Protein AF-A0A4P0YI98-F1 (afdb_monomer_lite)

Sequence (211 aa):
MTIRRTRRRGKNLYYVLREQNKSAEAQAMLQTLPQSLRQKLQPRVVAGMPGDALRRQAQAQVSGGNPAGAIATLREGVARYPDDPWLRLDLARLLQKSGNGSEASSLMSAAYRPGASNSALYAAALFASENGAWQQAQTLLARIPGGSQTSDMRDLRQRVNYNLQLVTAENYLAQGNTIAASNTLRAMASRRQKPRRTPASWRVCWPRAAT

Radius of gyration: 22.1 Å; chains: 1; bounding box: 77×39×59 Å

Organism: Klebsiella pneumoniae (NCBI:txid573)

Secondary structure (DSSP, 8-state):
---SSSHHHHHHHHHHHHHTT-HHHHHHHHTTS-HHHHTTTS-S--TT-THHHHHHHHHHHHHTT-HHHHHHHHHHHHHH-TT-HHHHHHHHHHHHHTT-HHHHHHHHGGGGSTT--HHHHHHHHHHHHHTT-HHHHHHHHHTS-GGG--HHHHHHHHHHHHHHHHHHHHHHHHTT-HHHHHHHHHHHHHHHH-----------PPPP---

pLDDT: mean 77.21, std 22.82, range [29.02, 98.19]

Structure (mmCIF, N/CA/C/O backbone):
data_AF-A0A4P0YI98-F1
#
_entry.id   AF-A0A4P0YI98-F1
#
loop_
_atom_site.group_PDB
_atom_site.id
_atom_site.type_symbol
_atom_site.label_atom_id
_atom_site.label_alt_id
_atom_site.label_comp_id
_atom_site.label_asym_id
_atom_site.label_entity_id
_atom_site.label_seq_id
_atom_site.pdbx_PDB_ins_code
_atom_site.Cartn_x
_atom_site.Cartn_y
_atom_site.Cartn_z
_atom_site.occupancy
_atom_site.B_iso_or_equiv
_atom_site.auth_seq_id
_atom_site.auth_comp_id
_atom_site.auth_asym_id
_atom_site.auth_atom_id
_atom_site.pdbx_PDB_model_num
ATOM 1 N N . MET A 1 1 ? -39.121 9.070 -17.640 1.00 33.59 1 MET A N 1
ATOM 2 C CA . MET A 1 1 ? -38.649 7.824 -16.984 1.00 33.59 1 MET A CA 1
ATOM 3 C C . MET A 1 1 ? -37.139 7.676 -17.222 1.00 33.59 1 MET A C 1
ATOM 5 O O . MET A 1 1 ? -36.713 6.973 -18.128 1.00 33.59 1 MET A O 1
ATOM 9 N N . THR A 1 2 ? -36.305 8.398 -16.460 1.00 37.28 2 THR A N 1
ATOM 10 C CA . THR A 1 2 ? -34.890 8.650 -16.833 1.00 37.28 2 THR A CA 1
ATOM 11 C C . THR A 1 2 ? -33.955 8.500 -15.627 1.00 37.28 2 THR A C 1
ATOM 13 O O . THR A 1 2 ? -33.333 9.453 -15.187 1.00 37.28 2 THR A O 1
ATOM 16 N N . ILE A 1 3 ? -33.870 7.299 -15.038 1.00 34.09 3 ILE A N 1
ATOM 17 C CA . ILE A 1 3 ? -33.077 7.056 -13.804 1.00 34.09 3 ILE A CA 1
ATOM 18 C C . ILE A 1 3 ? -31.932 6.035 -14.022 1.00 34.09 3 ILE A C 1
ATOM 20 O O . ILE A 1 3 ? -31.082 5.819 -13.161 1.00 34.09 3 ILE A O 1
ATOM 24 N N . ARG A 1 4 ? -31.821 5.413 -15.207 1.00 29.56 4 ARG A N 1
ATOM 25 C CA . ARG A 1 4 ? -30.846 4.322 -15.439 1.00 29.56 4 ARG A CA 1
ATOM 26 C C . ARG A 1 4 ? -29.452 4.752 -15.936 1.00 29.56 4 ARG A C 1
ATOM 28 O O . ARG A 1 4 ? -28.530 3.945 -15.841 1.00 29.56 4 ARG A O 1
ATOM 35 N N . ARG A 1 5 ? -29.245 5.990 -16.415 1.00 30.94 5 ARG A N 1
ATOM 36 C CA . ARG A 1 5 ? -27.953 6.426 -17.009 1.00 30.94 5 ARG A CA 1
ATOM 37 C C . ARG A 1 5 ? -26.928 7.011 -16.018 1.00 30.94 5 ARG A C 1
ATOM 39 O O . ARG A 1 5 ? -25.733 6.930 -16.285 1.00 30.94 5 ARG A O 1
ATOM 46 N N . THR A 1 6 ? -27.337 7.505 -14.850 1.00 38.75 6 THR A N 1
ATOM 47 C CA . THR A 1 6 ? -26.439 8.104 -13.834 1.00 38.75 6 THR A CA 1
ATOM 48 C C . THR A 1 6 ? -25.735 7.078 -12.931 1.00 38.75 6 THR A C 1
ATOM 50 O O . THR A 1 6 ? -24.632 7.335 -12.451 1.00 38.75 6 THR A O 1
ATOM 53 N N . ARG A 1 7 ? -26.290 5.866 -12.762 1.00 42.38 7 ARG A N 1
ATOM 54 C CA . ARG A 1 7 ? -25.745 4.814 -11.867 1.00 42.38 7 ARG A CA 1
ATOM 55 C C . ARG A 1 7 ? -24.347 4.297 -12.229 1.00 42.38 7 ARG A C 1
ATOM 57 O O . ARG A 1 7 ? -23.617 3.875 -11.337 1.00 42.38 7 ARG A O 1
ATOM 64 N N . ARG A 1 8 ? -23.970 4.281 -13.514 1.00 40.72 8 ARG A N 1
ATOM 65 C CA . ARG A 1 8 ? -22.647 3.785 -13.953 1.00 40.72 8 ARG A CA 1
ATOM 66 C C . ARG A 1 8 ? -21.534 4.828 -13.821 1.00 40.72 8 ARG A C 1
ATOM 68 O O . ARG A 1 8 ? -20.387 4.441 -13.631 1.00 40.72 8 ARG A O 1
ATOM 75 N N . ARG A 1 9 ? -21.857 6.126 -13.881 1.00 45.47 9 ARG A N 1
ATOM 76 C CA . ARG A 1 9 ? -20.860 7.211 -13.869 1.00 45.47 9 ARG A CA 1
ATOM 77 C C . ARG A 1 9 ? -20.249 7.444 -12.483 1.00 45.47 9 ARG A C 1
ATOM 79 O O . ARG A 1 9 ? -19.033 7.536 -12.385 1.00 45.47 9 ARG A O 1
ATOM 86 N N . GLY A 1 10 ? -21.053 7.422 -11.415 1.00 46.09 10 GLY A N 1
ATOM 87 C CA . GLY A 1 10 ? -20.550 7.617 -10.043 1.00 46.09 10 GLY A CA 1
ATOM 88 C C . GLY A 1 10 ? -19.626 6.497 -9.549 1.00 46.09 10 GLY A C 1
ATOM 89 O O . GLY A 1 10 ? -18.667 6.758 -8.834 1.00 46.09 10 GLY A O 1
ATOM 90 N N . LYS A 1 11 ? -19.866 5.254 -9.997 1.00 47.03 11 LYS A N 1
ATOM 91 C CA . LYS A 1 11 ? -19.004 4.095 -9.713 1.00 47.03 11 LYS A CA 1
ATOM 92 C C . LYS A 1 11 ? -17.618 4.265 -10.327 1.00 47.03 11 LYS A C 1
ATOM 94 O O . LYS A 1 11 ? -16.624 4.113 -9.634 1.00 47.03 11 LYS A O 1
ATOM 99 N N . ASN A 1 12 ? -17.570 4.603 -11.614 1.00 42.94 12 ASN A N 1
ATOM 100 C CA . ASN A 1 12 ? -16.311 4.769 -12.337 1.00 42.94 12 ASN A CA 1
ATOM 101 C C . ASN A 1 12 ? -15.504 5.956 -11.795 1.00 42.94 12 ASN A C 1
ATOM 103 O O . ASN A 1 12 ? -14.298 5.845 -11.626 1.00 42.94 12 ASN A O 1
ATOM 107 N N . LEU A 1 13 ? -16.179 7.061 -11.466 1.00 48.81 13 LEU A N 1
ATOM 108 C CA . LEU A 1 13 ? -15.530 8.257 -10.935 1.00 48.81 13 LEU A CA 1
ATOM 109 C C . LEU A 1 13 ? -14.966 8.047 -9.518 1.00 48.81 13 LEU A C 1
ATOM 111 O O . LEU A 1 13 ? -13.873 8.518 -9.235 1.00 48.81 13 LEU A O 1
ATOM 115 N N . TYR A 1 14 ? -15.638 7.264 -8.665 1.00 47.88 14 TYR A N 1
ATOM 116 C CA . TYR A 1 14 ? -15.118 6.880 -7.345 1.00 47.88 14 TYR A CA 1
ATOM 117 C C . TYR A 1 14 ? -13.780 6.119 -7.431 1.00 47.88 14 TYR A C 1
ATOM 119 O O . TYR A 1 14 ? -12.843 6.430 -6.696 1.00 47.88 14 TYR A O 1
ATOM 127 N N . TYR A 1 15 ? -13.661 5.159 -8.356 1.00 48.03 15 TYR A N 1
ATOM 128 C CA . TYR A 1 15 ? -12.411 4.414 -8.553 1.00 48.03 15 TYR A CA 1
ATOM 129 C C . TYR A 1 15 ? -11.298 5.280 -9.169 1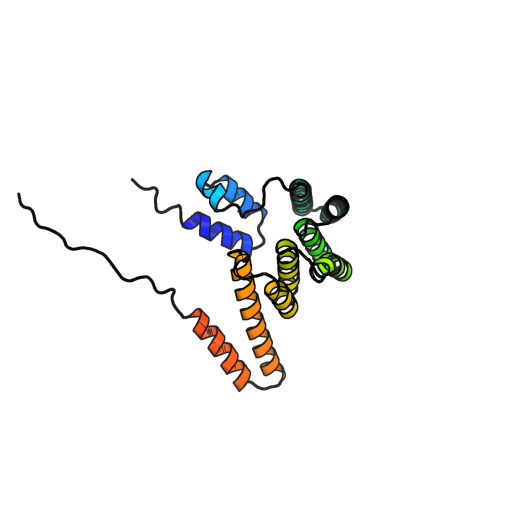.00 48.03 15 TYR A C 1
ATOM 131 O O . TYR A 1 15 ? -10.151 5.163 -8.749 1.00 48.03 15 TYR A O 1
ATOM 139 N N . VAL A 1 16 ? -11.638 6.198 -10.082 1.00 48.41 16 VAL A N 1
ATOM 140 C CA . VAL A 1 16 ? -10.681 7.139 -10.699 1.00 48.41 16 VAL A CA 1
ATOM 141 C C . VAL A 1 16 ? -10.171 8.188 -9.696 1.00 48.41 16 VAL A C 1
ATOM 143 O O . VAL A 1 16 ? -8.986 8.504 -9.692 1.00 48.41 16 VAL A O 1
ATOM 146 N N . LEU A 1 17 ? -11.018 8.692 -8.791 1.00 50.38 17 LEU A N 1
ATOM 147 C CA . LEU A 1 17 ? -10.602 9.642 -7.744 1.00 50.38 17 LEU A CA 1
ATOM 148 C C . LEU A 1 17 ? -9.717 8.986 -6.674 1.00 50.38 17 LEU A C 1
ATOM 150 O O . LEU A 1 17 ? -8.785 9.610 -6.165 1.00 50.38 17 LEU A O 1
ATOM 154 N N . ARG A 1 18 ? -9.962 7.705 -6.371 1.00 49.28 18 ARG A N 1
ATOM 155 C CA . ARG A 1 18 ? -9.088 6.912 -5.498 1.00 49.28 18 ARG A CA 1
ATOM 156 C C . ARG A 1 18 ? -7.720 6.647 -6.141 1.00 49.28 18 ARG A C 1
ATOM 158 O O . ARG A 1 18 ? -6.720 6.692 -5.432 1.00 49.28 18 ARG A O 1
ATOM 165 N N . GLU A 1 19 ? -7.653 6.408 -7.454 1.00 39.88 19 GLU A N 1
ATOM 166 C CA . GLU A 1 19 ? -6.377 6.278 -8.185 1.00 39.88 19 GLU A CA 1
ATOM 167 C C . GLU A 1 19 ? -5.536 7.560 -8.163 1.00 39.88 19 GLU A C 1
ATOM 169 O O . GLU A 1 19 ? -4.313 7.483 -8.199 1.00 39.88 19 GLU A O 1
ATOM 174 N N . GLN A 1 20 ? -6.170 8.730 -8.060 1.00 40.75 20 GLN A N 1
ATOM 175 C CA . GLN A 1 20 ? -5.491 10.030 -8.016 1.00 40.75 20 GLN A CA 1
ATOM 176 C C . GLN A 1 20 ? -5.077 10.461 -6.597 1.00 40.75 20 GLN A C 1
ATOM 178 O O . GLN A 1 20 ? -4.699 11.610 -6.389 1.00 40.75 20 GLN A O 1
ATOM 183 N N . ASN A 1 21 ? -5.140 9.558 -5.609 1.00 41.06 21 ASN A N 1
ATOM 184 C CA . ASN A 1 21 ? -4.799 9.823 -4.203 1.00 41.06 21 ASN A CA 1
ATOM 185 C C . ASN A 1 21 ? -5.652 10.934 -3.545 1.00 41.06 21 ASN A C 1
ATOM 187 O O . ASN A 1 21 ? -5.283 11.502 -2.518 1.00 41.06 21 ASN A O 1
ATOM 191 N N . LYS A 1 22 ? -6.825 11.231 -4.120 1.00 44.84 22 LYS A N 1
ATOM 192 C CA . LYS A 1 22 ? -7.761 12.255 -3.646 1.00 44.84 22 LYS A CA 1
ATOM 193 C C . LYS A 1 22 ? -8.842 11.646 -2.757 1.00 44.84 22 LYS A C 1
ATOM 195 O O . LYS A 1 22 ? -10.025 11.589 -3.099 1.00 44.84 22 LYS A O 1
ATOM 200 N N . SER A 1 23 ? -8.419 11.171 -1.590 1.00 51.78 23 SER A N 1
ATOM 201 C CA . SER A 1 23 ? -9.279 10.520 -0.594 1.00 51.78 23 SER A CA 1
ATOM 202 C C . SER A 1 23 ? -10.426 11.418 -0.111 1.00 51.78 23 SER A C 1
ATOM 204 O O . SER A 1 23 ? -11.546 10.935 0.027 1.00 51.78 23 SER A O 1
ATOM 206 N N . ALA A 1 24 ? -10.193 12.724 0.060 1.00 49.69 24 ALA A N 1
ATOM 207 C CA . ALA A 1 24 ? -11.216 13.678 0.499 1.00 49.69 24 ALA A CA 1
ATOM 208 C C . ALA A 1 24 ? -12.338 13.892 -0.540 1.00 49.69 24 ALA A C 1
ATOM 210 O O . ALA A 1 24 ? -13.519 13.840 -0.194 1.00 49.69 24 ALA A O 1
ATOM 211 N N . GLU A 1 25 ? -11.994 14.055 -1.823 1.00 46.34 25 GLU A N 1
ATOM 212 C CA . GLU A 1 25 ? -12.973 14.214 -2.914 1.00 46.34 25 GLU A CA 1
ATOM 213 C C . GLU A 1 25 ? -13.772 12.919 -3.152 1.00 46.34 25 GLU A C 1
ATOM 215 O O . GLU A 1 25 ? -14.987 12.957 -3.363 1.00 46.34 25 GLU A O 1
ATOM 220 N N . ALA A 1 26 ? -13.123 11.753 -3.034 1.00 47.09 26 ALA A N 1
ATOM 221 C CA . ALA A 1 26 ? -13.798 10.457 -3.089 1.00 47.09 26 ALA A CA 1
ATOM 222 C C . ALA A 1 26 ? -14.796 10.267 -1.924 1.00 47.09 26 ALA A C 1
ATOM 224 O O . ALA A 1 26 ? -15.876 9.698 -2.119 1.00 47.09 26 ALA A O 1
ATOM 225 N N . GLN A 1 27 ? -14.471 10.786 -0.731 1.00 51.38 27 GLN A N 1
ATOM 226 C CA . GLN A 1 27 ? -15.350 10.790 0.444 1.00 51.38 27 GLN A CA 1
ATOM 227 C C . GLN A 1 27 ? -16.548 11.740 0.267 1.00 51.38 27 GLN A C 1
ATOM 229 O O . GLN A 1 27 ? -17.677 11.369 0.591 1.00 51.38 27 GLN A O 1
ATOM 234 N N . ALA A 1 28 ? -16.325 12.937 -0.284 1.00 58.09 28 ALA A N 1
ATOM 235 C CA . ALA A 1 28 ? -17.385 13.902 -0.580 1.00 58.09 28 ALA A CA 1
ATOM 236 C C . ALA A 1 28 ? -18.361 13.357 -1.637 1.00 58.09 28 ALA A C 1
ATOM 238 O O . ALA A 1 28 ? -19.577 13.442 -1.471 1.00 58.09 28 ALA A O 1
ATOM 239 N N . MET A 1 29 ? -17.854 12.682 -2.675 1.00 60.47 29 MET A N 1
ATOM 240 C CA . MET A 1 29 ? -18.698 11.989 -3.654 1.00 60.47 29 MET A CA 1
ATOM 241 C C . MET A 1 29 ? -19.502 10.833 -3.051 1.00 60.47 29 MET A C 1
ATOM 243 O O . MET A 1 29 ? -20.645 10.613 -3.444 1.00 60.47 29 MET A O 1
ATOM 247 N N . LEU A 1 30 ? -18.960 10.094 -2.079 1.00 56.00 30 LEU A N 1
ATOM 248 C CA . LEU A 1 30 ? -19.738 9.073 -1.368 1.00 56.00 30 LEU A CA 1
ATOM 249 C C . LEU A 1 30 ? -20.966 9.682 -0.675 1.00 56.00 30 LEU A C 1
ATOM 251 O O . LEU A 1 30 ? -22.011 9.034 -0.636 1.00 56.00 30 LEU A O 1
ATOM 255 N N . GLN A 1 31 ? -20.882 10.929 -0.202 1.00 60.19 31 GLN A N 1
ATOM 256 C CA . GLN A 1 31 ? -22.004 11.642 0.415 1.00 60.19 31 GLN A CA 1
ATOM 257 C C . GLN A 1 31 ? -23.038 12.194 -0.576 1.00 60.19 31 GLN A C 1
ATOM 259 O O . GLN A 1 31 ? -24.125 12.573 -0.148 1.00 60.19 31 GLN A O 1
ATOM 264 N N . THR A 1 32 ? -22.772 12.191 -1.885 1.00 64.44 32 THR A N 1
ATOM 265 C CA . THR A 1 32 ? -23.743 12.628 -2.909 1.00 64.44 32 THR A CA 1
ATOM 266 C C . THR A 1 32 ? -24.475 11.460 -3.579 1.00 64.44 32 THR A C 1
ATOM 268 O O . THR A 1 32 ? -25.443 11.654 -4.312 1.00 64.44 32 THR A O 1
ATOM 271 N N . LEU A 1 33 ? -24.068 10.216 -3.304 1.00 68.50 33 LEU A N 1
ATOM 272 C CA . LEU A 1 33 ? -24.690 9.017 -3.875 1.00 68.50 33 LEU A CA 1
ATOM 273 C C . LEU A 1 33 ? -25.933 8.568 -3.074 1.00 68.50 33 LEU A C 1
ATOM 275 O O . LEU A 1 33 ? -26.000 8.810 -1.873 1.00 68.50 33 LEU A O 1
ATOM 279 N N . PRO A 1 34 ? -26.908 7.859 -3.673 1.00 66.00 34 PRO A N 1
ATOM 280 C CA . PRO A 1 34 ? -28.035 7.265 -2.940 1.00 66.00 34 PRO A CA 1
ATOM 281 C C . PRO A 1 34 ? -27.578 6.195 -1.936 1.00 66.00 34 PRO A C 1
ATOM 283 O O . PRO A 1 34 ? -26.657 5.434 -2.233 1.00 66.00 34 PRO A O 1
ATOM 286 N N . GLN A 1 35 ? -28.246 6.069 -0.786 1.00 55.88 35 GLN A N 1
ATOM 287 C CA . GLN A 1 35 ? -27.834 5.218 0.349 1.00 55.88 35 GLN A CA 1
ATOM 288 C C . GLN A 1 35 ? -27.599 3.741 -0.033 1.00 55.88 35 GLN A C 1
ATOM 290 O O . GLN A 1 35 ? -26.580 3.151 0.328 1.00 55.88 35 GLN A O 1
ATOM 295 N N . SER A 1 36 ? -28.458 3.179 -0.889 1.00 56.19 36 SER A N 1
ATOM 296 C CA . SER A 1 36 ? -28.312 1.818 -1.430 1.00 56.19 36 SER A CA 1
ATOM 297 C C . SER A 1 36 ? -27.080 1.638 -2.328 1.00 56.19 36 SER A C 1
ATOM 299 O O . SER A 1 36 ? -26.573 0.532 -2.508 1.00 56.19 36 SER A O 1
ATOM 301 N N . LEU A 1 37 ? -26.634 2.719 -2.974 1.00 57.97 37 LEU A N 1
ATOM 302 C CA . LEU A 1 37 ? -25.449 2.727 -3.822 1.00 57.97 37 LEU A CA 1
ATOM 303 C C . LEU A 1 37 ? -24.198 2.998 -2.983 1.00 57.97 37 LEU A C 1
ATOM 305 O O . LEU A 1 37 ? -23.192 2.350 -3.249 1.00 57.97 37 LEU A O 1
ATOM 309 N N . ARG A 1 38 ? -24.291 3.835 -1.933 1.00 61.09 38 ARG A N 1
ATOM 310 C CA . ARG A 1 38 ? -23.248 3.987 -0.906 1.00 61.09 38 ARG A CA 1
ATOM 311 C C . ARG A 1 38 ? -22.914 2.642 -0.285 1.00 61.09 38 ARG A C 1
ATOM 313 O O . ARG A 1 38 ? -21.761 2.276 -0.311 1.00 61.09 38 ARG A O 1
ATOM 320 N N . GLN A 1 39 ? -23.882 1.859 0.185 1.00 57.31 39 GLN A N 1
ATOM 321 C CA . GLN A 1 39 ? -23.601 0.541 0.785 1.00 57.31 39 GLN A CA 1
ATOM 322 C C . GLN A 1 39 ? -22.912 -0.448 -0.174 1.00 57.31 39 GLN A C 1
ATOM 324 O O . GLN A 1 39 ? -22.184 -1.332 0.259 1.00 57.31 39 GLN A O 1
ATOM 329 N N . LYS A 1 40 ? -23.128 -0.301 -1.488 1.00 50.31 40 LYS A N 1
ATOM 330 C CA . LYS A 1 40 ? -22.514 -1.140 -2.536 1.00 50.31 40 LYS A CA 1
ATOM 331 C C . LYS A 1 40 ? -21.179 -0.606 -3.072 1.00 50.31 40 LYS A C 1
ATOM 333 O O . LYS A 1 40 ? -20.583 -1.265 -3.925 1.00 50.31 40 LYS A O 1
ATOM 338 N N . LEU A 1 41 ? -20.792 0.609 -2.688 1.00 48.84 41 LEU A N 1
ATOM 339 C CA . LEU A 1 41 ? -19.603 1.335 -3.160 1.00 48.84 41 LEU A CA 1
ATOM 340 C C . LEU A 1 41 ? -18.640 1.704 -2.051 1.00 48.84 41 LEU A C 1
ATOM 342 O O . LEU A 1 41 ? -17.454 1.862 -2.317 1.00 48.84 41 LEU A O 1
ATOM 346 N N . GLN A 1 42 ? -19.158 1.842 -0.834 1.00 47.78 42 GLN A N 1
ATOM 347 C CA . GLN A 1 42 ? -18.376 1.697 0.366 1.00 47.78 42 GLN A CA 1
ATOM 348 C C . GLN A 1 42 ? -17.565 0.425 0.133 1.00 47.78 42 GLN A C 1
ATOM 350 O O . GLN A 1 42 ? -18.151 -0.638 -0.127 1.00 47.78 42 GLN A O 1
ATOM 355 N N . PRO A 1 43 ? -16.227 0.508 0.178 1.00 41.12 43 PRO A N 1
ATOM 356 C CA . PRO A 1 43 ? -15.469 -0.693 0.436 1.00 41.12 43 PRO A CA 1
ATOM 357 C C . PRO A 1 43 ? -16.133 -1.326 1.664 1.00 41.12 43 PRO A C 1
ATOM 359 O O . PRO A 1 43 ? -16.709 -0.615 2.494 1.00 41.12 43 PRO A O 1
ATOM 362 N N . ARG A 1 44 ? -16.051 -2.641 1.840 1.00 42.12 44 ARG A N 1
ATOM 363 C CA . ARG A 1 44 ? -16.199 -3.173 3.199 1.00 42.12 44 ARG A CA 1
ATOM 364 C C . ARG A 1 44 ? -14.994 -2.691 4.030 1.00 42.12 44 ARG A C 1
ATOM 366 O O . ARG A 1 44 ? -14.177 -3.487 4.460 1.00 42.12 44 ARG A O 1
ATOM 373 N N . VAL A 1 45 ? -14.836 -1.377 4.182 1.00 41.72 45 VAL A N 1
ATOM 374 C CA . VAL A 1 45 ? -14.340 -0.765 5.395 1.00 41.72 45 VAL A CA 1
ATOM 375 C C . VAL A 1 45 ? -15.475 -1.053 6.349 1.00 41.72 45 VAL A C 1
ATOM 377 O O . VAL A 1 45 ? -16.610 -0.631 6.119 1.00 41.72 45 VAL A O 1
ATOM 380 N N . VAL A 1 46 ? -15.216 -1.902 7.325 1.00 41.88 46 VAL A N 1
ATOM 381 C CA . VAL A 1 46 ? -16.144 -2.100 8.424 1.00 41.88 46 VAL A CA 1
ATOM 382 C C . VAL A 1 46 ? -16.220 -0.744 9.121 1.00 41.88 46 VAL A C 1
ATOM 384 O O . VAL A 1 46 ? -15.379 -0.452 9.955 1.00 41.88 46 VAL A O 1
ATOM 387 N N . ALA A 1 47 ? -17.151 0.122 8.708 1.00 39.75 47 ALA A N 1
ATOM 388 C CA . ALA A 1 47 ? -17.436 1.357 9.417 1.00 39.75 47 ALA A CA 1
ATOM 389 C C . ALA A 1 47 ? -17.829 0.943 10.838 1.00 39.75 47 ALA A C 1
ATOM 391 O O . ALA A 1 47 ? -18.882 0.334 11.029 1.00 39.75 47 ALA A O 1
ATOM 392 N N . GLY A 1 48 ? -16.924 1.172 11.790 1.00 48.12 48 GLY A N 1
ATOM 393 C CA . GLY A 1 48 ? -17.022 0.620 13.143 1.00 48.12 48 GLY A CA 1
ATOM 394 C C . GLY A 1 48 ? -15.755 -0.071 13.650 1.00 48.12 48 GLY A C 1
ATOM 395 O O . GLY A 1 48 ? -15.768 -0.562 14.776 1.00 48.12 48 GLY A O 1
ATOM 396 N N . MET A 1 49 ? -14.657 -0.107 12.882 1.00 60.12 49 MET A N 1
ATOM 397 C CA . MET A 1 49 ? -13.368 -0.496 13.455 1.00 60.12 49 MET A CA 1
ATOM 398 C C . MET A 1 49 ? -12.866 0.608 14.397 1.00 60.12 49 MET A C 1
ATOM 400 O O . MET A 1 49 ? -12.897 1.783 14.021 1.00 60.12 49 MET A O 1
ATOM 404 N N . PRO A 1 50 ? -12.376 0.265 15.602 1.00 64.06 50 PRO A N 1
ATOM 405 C CA . PRO A 1 50 ? -11.917 1.259 16.573 1.00 64.06 50 PRO A CA 1
ATOM 406 C C . PRO A 1 50 ? -10.868 2.245 16.018 1.00 64.06 50 PRO A C 1
ATOM 408 O O . PRO A 1 50 ? -10.857 3.415 16.398 1.00 64.06 50 PRO A O 1
ATOM 411 N N . GLY A 1 51 ? -10.041 1.810 15.058 1.00 76.81 51 GLY A N 1
ATOM 412 C CA . GLY A 1 51 ? -9.029 2.639 14.400 1.00 76.81 51 GLY A CA 1
ATOM 413 C C . GLY A 1 51 ? -9.562 3.689 13.414 1.00 76.81 51 GLY A C 1
ATOM 414 O O . GLY A 1 51 ? -8.852 4.645 13.101 1.00 76.81 51 GLY A O 1
ATOM 415 N N . ASP A 1 52 ? -10.809 3.592 12.939 1.00 79.38 52 ASP A N 1
ATOM 416 C CA . ASP A 1 52 ? -11.332 4.475 11.882 1.00 79.38 52 ASP A CA 1
ATOM 417 C C . ASP A 1 52 ? -11.433 5.948 12.308 1.00 79.38 52 ASP A C 1
ATOM 419 O O . ASP A 1 52 ? -11.299 6.856 11.481 1.00 79.38 52 ASP A O 1
ATOM 423 N N . ALA A 1 53 ? -11.698 6.212 13.591 1.00 84.69 53 ALA A N 1
ATOM 424 C CA . ALA A 1 53 ? -11.739 7.574 14.122 1.00 84.69 53 ALA A CA 1
ATOM 425 C C . ALA A 1 53 ? -10.350 8.230 14.068 1.00 84.69 53 ALA A C 1
ATOM 427 O O . ALA A 1 53 ? -10.211 9.326 13.527 1.00 84.69 53 ALA A O 1
ATOM 428 N N . LEU A 1 54 ? -9.325 7.508 14.525 1.00 89.62 54 LEU A N 1
ATOM 429 C CA . LEU A 1 54 ? -7.933 7.962 14.533 1.00 89.62 54 LEU A CA 1
ATOM 430 C C . LEU A 1 54 ? -7.400 8.181 13.116 1.00 89.62 54 LEU A C 1
ATOM 432 O O . LEU A 1 54 ? -6.761 9.192 12.841 1.00 89.62 54 LEU A O 1
ATOM 436 N N . ARG A 1 55 ? -7.739 7.290 12.176 1.00 90.81 55 ARG A N 1
ATOM 437 C CA . ARG A 1 55 ? -7.379 7.448 10.758 1.00 90.81 55 ARG A CA 1
ATOM 438 C C . ARG A 1 55 ? -8.002 8.702 10.141 1.00 90.81 55 ARG A C 1
ATOM 440 O O . ARG A 1 55 ? -7.329 9.436 9.419 1.00 90.81 55 ARG A O 1
ATOM 447 N N . ARG A 1 56 ? -9.277 8.985 10.437 1.00 88.94 56 ARG A N 1
ATOM 448 C CA . ARG A 1 56 ? -9.950 10.213 9.970 1.00 88.94 56 ARG A CA 1
ATOM 449 C C . ARG A 1 56 ? -9.347 11.470 10.591 1.00 88.94 56 ARG A C 1
ATOM 451 O O . ARG A 1 56 ? -9.160 12.450 9.876 1.00 88.94 56 ARG A O 1
ATOM 458 N N . GLN A 1 57 ? -9.023 11.433 11.881 1.00 91.19 57 GLN A N 1
ATOM 459 C CA . GLN A 1 57 ? -8.351 12.533 12.571 1.00 91.19 57 GLN A CA 1
ATOM 460 C C . GLN A 1 57 ? -6.975 12.819 11.957 1.00 91.19 57 GLN A C 1
ATOM 462 O O . GLN A 1 57 ? -6.702 13.960 11.591 1.00 91.19 57 GLN A O 1
ATOM 467 N N . ALA A 1 58 ? -6.160 11.783 11.746 1.00 92.56 58 ALA A N 1
ATOM 468 C CA . ALA A 1 58 ? -4.864 11.904 11.087 1.00 92.56 58 ALA A CA 1
ATOM 469 C C . ALA A 1 58 ? -4.989 12.488 9.674 1.00 92.56 58 ALA A C 1
ATOM 471 O O . ALA A 1 58 ? -4.251 13.397 9.297 1.00 92.56 58 ALA A O 1
ATOM 472 N N . GLN A 1 59 ? -5.979 12.038 8.899 1.00 90.19 59 GLN A N 1
ATOM 473 C CA . GLN A 1 59 ? -6.242 12.594 7.573 1.00 90.19 59 GLN A CA 1
ATOM 474 C C . GLN A 1 59 ? -6.639 14.079 7.626 1.00 90.19 59 GLN A C 1
ATOM 476 O O . GLN A 1 59 ? -6.210 14.857 6.768 1.00 90.19 59 GLN A O 1
ATOM 481 N N . ALA A 1 60 ? -7.439 14.488 8.614 1.00 90.69 60 ALA A N 1
ATOM 482 C CA . ALA A 1 60 ? -7.802 15.889 8.813 1.00 90.69 60 ALA A CA 1
ATOM 483 C C . ALA A 1 60 ? -6.577 16.740 9.180 1.00 90.69 60 ALA A C 1
ATOM 485 O O . ALA A 1 60 ? -6.397 17.810 8.608 1.00 90.69 60 ALA A O 1
ATOM 486 N N . GLN A 1 61 ? -5.692 16.237 10.045 1.00 95.00 61 GLN A N 1
ATOM 487 C CA . GLN A 1 61 ? -4.438 16.907 10.402 1.00 95.00 61 GLN A CA 1
ATOM 488 C C . GLN A 1 61 ? -3.519 17.082 9.186 1.00 95.00 61 GLN A C 1
ATOM 490 O O . GLN A 1 61 ? -3.038 18.187 8.957 1.00 95.00 61 GLN A O 1
ATOM 495 N N . VAL A 1 62 ? -3.340 16.051 8.349 1.00 91.12 62 VAL A N 1
ATOM 496 C CA . VAL A 1 62 ? -2.583 16.172 7.085 1.00 91.12 62 VAL A CA 1
ATOM 497 C C . VAL A 1 62 ? -3.199 17.235 6.177 1.00 91.12 62 VAL A C 1
ATOM 499 O O . VAL A 1 62 ? -2.484 18.077 5.641 1.00 91.12 62 VAL A O 1
ATOM 502 N N . SER A 1 63 ? -4.525 17.214 6.020 1.00 91.19 63 SER A N 1
ATOM 503 C CA . SER A 1 63 ? -5.244 18.160 5.154 1.00 91.19 63 SER A CA 1
ATOM 504 C C . SER A 1 63 ? -5.188 19.596 5.690 1.00 91.19 63 SER A C 1
ATOM 506 O O . SER A 1 63 ? -5.221 20.539 4.910 1.00 91.19 63 SER A O 1
ATOM 508 N N . GLY A 1 64 ? -5.064 19.757 7.009 1.00 91.38 64 GLY A N 1
ATOM 509 C CA . GLY A 1 64 ? -4.846 21.032 7.692 1.00 91.38 64 GLY A CA 1
ATOM 510 C C . GLY A 1 64 ? -3.378 21.460 7.790 1.00 91.38 64 GLY A C 1
ATOM 511 O O . GLY A 1 64 ? -3.082 22.383 8.540 1.00 91.38 64 GLY A O 1
ATOM 512 N N . GLY A 1 65 ? -2.451 20.794 7.091 1.00 93.81 65 GLY A N 1
ATOM 513 C CA . GLY A 1 65 ? -1.032 21.171 7.078 1.00 93.81 65 GLY A CA 1
ATOM 514 C C . GLY A 1 65 ? -0.226 20.713 8.299 1.00 93.81 65 GLY A C 1
ATOM 515 O O . GLY A 1 65 ? 0.889 21.181 8.500 1.00 93.81 65 GLY A O 1
ATOM 516 N N . ASN A 1 66 ? -0.747 19.777 9.097 1.00 96.62 66 ASN A N 1
ATOM 517 C CA . ASN A 1 66 ? -0.084 19.217 10.277 1.00 96.62 66 ASN A CA 1
ATOM 518 C C . ASN A 1 66 ? 0.234 17.710 10.122 1.00 96.62 66 ASN A C 1
ATOM 520 O O . ASN A 1 66 ? -0.359 16.865 10.803 1.00 96.62 66 ASN A O 1
ATOM 524 N N . PRO A 1 67 ? 1.177 17.324 9.241 1.00 92.69 67 PRO A N 1
ATOM 525 C CA . PRO A 1 67 ? 1.571 15.924 9.079 1.00 92.69 67 PRO A CA 1
ATOM 526 C C . PRO A 1 67 ? 2.266 15.346 10.325 1.00 92.69 67 PRO A C 1
ATOM 528 O O . PRO A 1 67 ? 2.136 14.152 10.587 1.00 92.69 67 PRO A O 1
ATOM 531 N N . ALA A 1 68 ? 2.955 16.169 11.124 1.00 97.31 68 ALA A N 1
ATOM 532 C CA . ALA A 1 68 ? 3.597 15.725 12.364 1.00 97.31 68 ALA A CA 1
ATOM 533 C C . ALA A 1 68 ? 2.565 15.287 13.419 1.00 97.31 68 ALA A C 1
ATOM 535 O O . ALA A 1 68 ? 2.696 14.218 14.015 1.00 97.31 68 ALA A O 1
ATOM 536 N N . GLY A 1 69 ? 1.490 16.064 13.590 1.00 97.88 69 GLY A N 1
ATOM 537 C CA . GLY A 1 69 ? 0.361 15.703 14.447 1.00 97.88 69 GLY A CA 1
ATOM 538 C C . GLY A 1 69 ? -0.348 14.434 13.974 1.00 97.88 69 GLY A C 1
ATOM 539 O O . GLY A 1 69 ? -0.672 13.578 14.792 1.00 97.88 69 GLY A O 1
ATOM 540 N N . ALA A 1 70 ? -0.500 14.258 12.658 1.00 97.12 70 ALA A N 1
ATOM 541 C CA . ALA A 1 70 ? -1.055 13.034 12.080 1.00 97.12 70 ALA A CA 1
ATOM 542 C C . ALA A 1 70 ? -0.215 11.789 12.394 1.00 97.12 70 ALA A C 1
ATOM 544 O O . ALA A 1 70 ? -0.768 10.745 12.743 1.00 97.12 70 ALA A O 1
ATOM 545 N N . ILE A 1 71 ? 1.116 11.899 12.325 1.00 98.06 71 ILE A N 1
ATOM 546 C CA . ILE A 1 71 ? 2.031 10.822 12.727 1.00 98.06 71 ILE A CA 1
ATOM 547 C C . ILE A 1 71 ? 1.854 10.496 14.214 1.00 98.06 71 ILE A C 1
ATOM 549 O O . ILE A 1 71 ? 1.754 9.320 14.560 1.00 98.06 71 ILE A O 1
ATOM 553 N N . ALA A 1 72 ? 1.772 11.505 15.087 1.00 98.19 72 ALA A N 1
ATOM 554 C CA . ALA A 1 72 ? 1.560 11.292 16.520 1.00 98.19 72 ALA A CA 1
ATOM 555 C C . ALA A 1 72 ? 0.233 10.561 16.803 1.00 98.19 72 ALA A C 1
ATOM 557 O O . ALA A 1 72 ? 0.230 9.542 17.493 1.00 98.19 72 ALA A O 1
ATOM 558 N N . THR A 1 73 ? -0.870 11.009 16.194 1.00 97.12 73 THR A N 1
ATOM 559 C CA . THR A 1 73 ? -2.190 10.370 16.319 1.00 97.12 73 THR A CA 1
ATOM 560 C C . THR A 1 73 ? -2.190 8.928 15.802 1.00 97.12 73 THR A C 1
ATOM 562 O O . THR A 1 73 ? -2.772 8.041 16.426 1.00 97.12 73 THR A O 1
ATOM 565 N N . LEU A 1 74 ? -1.521 8.646 14.680 1.00 97.00 74 LEU A N 1
ATOM 566 C CA . LEU A 1 74 ? -1.437 7.278 14.162 1.00 97.00 74 LEU A CA 1
ATOM 567 C C . LEU A 1 74 ? -0.520 6.383 15.000 1.00 97.00 74 LEU A C 1
ATOM 569 O O . LEU A 1 74 ? -0.823 5.201 15.136 1.00 97.00 74 LEU A O 1
ATOM 573 N N . ARG A 1 75 ? 0.561 6.911 15.591 1.00 97.88 75 ARG A N 1
ATOM 574 C CA . ARG A 1 75 ? 1.405 6.158 16.537 1.00 97.88 75 ARG A CA 1
ATOM 575 C C . ARG A 1 75 ? 0.614 5.733 17.770 1.00 97.88 75 ARG A C 1
ATOM 577 O O . ARG A 1 75 ? 0.667 4.562 18.136 1.00 97.88 75 ARG A O 1
ATOM 584 N N . GLU A 1 76 ? -0.169 6.643 18.350 1.00 96.81 76 GLU A N 1
ATOM 585 C CA . GLU A 1 76 ? -1.105 6.314 19.433 1.00 96.81 76 GLU A CA 1
ATOM 586 C C . GLU A 1 76 ? -2.090 5.224 18.988 1.00 96.81 76 GLU A C 1
ATOM 588 O O . GLU A 1 76 ? -2.294 4.229 19.684 1.00 96.81 76 GLU A O 1
ATOM 593 N N . GLY A 1 77 ? -2.647 5.366 17.782 1.00 94.69 77 GLY A N 1
ATOM 594 C CA . GLY A 1 77 ? -3.560 4.380 17.223 1.00 94.69 77 GLY A CA 1
ATOM 595 C C . GLY A 1 77 ? -2.947 3.000 17.049 1.00 94.69 77 GLY A C 1
ATOM 596 O O . GLY A 1 77 ? -3.575 2.020 17.432 1.00 94.69 77 GLY A O 1
ATOM 597 N N . VAL A 1 78 ? -1.726 2.905 16.526 1.00 95.31 78 VAL A N 1
ATOM 598 C CA . VAL A 1 78 ? -1.005 1.631 16.383 1.00 95.31 78 VAL A CA 1
ATOM 599 C C . VAL A 1 78 ? -0.666 1.021 17.746 1.00 95.31 78 VAL A C 1
ATOM 601 O O . VAL A 1 78 ? -0.676 -0.201 17.873 1.00 95.31 78 VAL A O 1
ATOM 604 N N . ALA A 1 79 ? -0.390 1.836 18.768 1.00 95.44 79 ALA A N 1
ATOM 605 C CA . ALA A 1 79 ? -0.135 1.345 20.122 1.00 95.44 79 ALA A CA 1
ATOM 606 C C . ALA A 1 79 ? -1.409 0.791 20.783 1.00 95.44 79 ALA A C 1
ATOM 608 O O . ALA A 1 79 ? -1.371 -0.254 21.428 1.00 95.44 79 ALA A O 1
ATOM 609 N N . ARG A 1 80 ? -2.548 1.469 20.595 1.00 94.88 80 ARG A N 1
ATOM 610 C CA . ARG A 1 80 ? -3.851 1.056 21.138 1.00 94.88 80 ARG A CA 1
ATOM 611 C C . ARG A 1 80 ? -4.465 -0.114 20.373 1.00 94.88 80 ARG A C 1
ATOM 613 O O . ARG A 1 80 ? -5.127 -0.969 20.956 1.00 94.88 80 ARG A O 1
ATOM 620 N N . TYR A 1 81 ? -4.249 -0.121 19.067 1.00 91.69 81 TYR A N 1
ATOM 621 C CA . TYR A 1 81 ? -4.701 -1.131 18.131 1.00 91.69 81 TYR A CA 1
ATOM 622 C C . TYR A 1 81 ? -3.479 -1.628 17.348 1.00 91.69 81 TYR A C 1
ATOM 624 O O . TYR A 1 81 ? -3.314 -1.301 16.162 1.00 91.69 81 TYR A O 1
ATOM 632 N N . PRO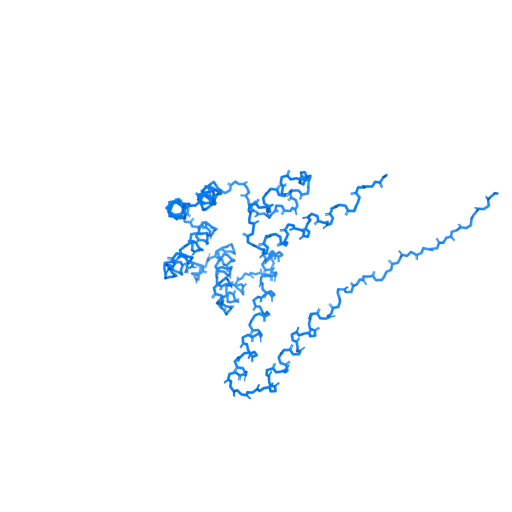 A 1 82 ? -2.651 -2.508 17.961 1.00 89.38 82 PRO A N 1
ATOM 633 C CA . PRO A 1 82 ? -1.870 -3.463 17.177 1.00 89.38 82 PRO A CA 1
ATOM 634 C C . PRO A 1 82 ? -2.883 -4.308 16.375 1.00 89.38 82 PRO A C 1
ATOM 636 O O . PRO A 1 82 ? -4.047 -4.009 16.377 1.00 89.38 82 PRO A O 1
ATOM 639 N N . ASP A 1 83 ? -2.582 -5.373 15.655 1.00 86.56 83 ASP A N 1
ATOM 640 C CA . ASP A 1 83 ? -3.580 -6.074 14.803 1.00 86.56 83 ASP A CA 1
ATOM 641 C C . ASP A 1 83 ? -4.348 -5.283 13.710 1.00 86.56 83 ASP A C 1
ATOM 643 O O . ASP A 1 83 ? -4.606 -5.884 12.673 1.00 86.56 83 ASP A O 1
ATOM 647 N N . ASP A 1 84 ? -4.626 -3.976 13.825 1.00 86.25 84 ASP A N 1
ATOM 648 C CA . ASP A 1 84 ? -5.187 -3.143 12.760 1.00 86.25 84 ASP A CA 1
ATOM 649 C C . ASP A 1 84 ? -4.080 -2.845 11.734 1.00 86.25 84 ASP A C 1
ATOM 651 O O . ASP A 1 84 ? -3.112 -2.121 12.013 1.00 86.25 84 ASP A O 1
ATOM 655 N N . PRO A 1 85 ? -4.152 -3.433 10.531 1.00 88.31 85 PRO A N 1
ATOM 656 C CA . PRO A 1 85 ? -3.124 -3.237 9.526 1.00 88.31 85 PRO A CA 1
ATOM 657 C C . PRO A 1 85 ? -3.273 -1.898 8.793 1.00 88.31 85 PRO A C 1
ATOM 659 O O . PRO A 1 85 ? -2.319 -1.440 8.167 1.00 88.31 85 PRO A O 1
ATOM 662 N N . TRP A 1 86 ? -4.443 -1.258 8.863 1.00 90.00 86 TRP A N 1
ATOM 663 C CA . TRP A 1 86 ? -4.726 -0.003 8.172 1.00 90.00 86 TRP A CA 1
ATOM 664 C C . TRP A 1 86 ? -4.128 1.193 8.901 1.00 90.00 86 TRP A C 1
ATOM 666 O O . TRP A 1 86 ? -3.583 2.081 8.249 1.00 90.00 86 TRP A O 1
ATOM 676 N N . LEU A 1 87 ? -4.149 1.183 10.236 1.00 91.25 87 LEU A N 1
ATOM 677 C CA . LEU A 1 87 ? -3.423 2.165 11.047 1.00 91.25 87 LEU A CA 1
ATOM 678 C C . LEU A 1 87 ? -1.915 2.117 10.771 1.00 91.25 87 LEU A C 1
ATOM 680 O O . LEU A 1 87 ? -1.293 3.154 10.542 1.00 91.25 87 LEU A O 1
ATOM 684 N N . ARG A 1 88 ? -1.340 0.909 10.710 1.00 95.00 88 ARG A N 1
ATOM 685 C CA . ARG A 1 88 ? 0.079 0.723 10.369 1.00 95.00 88 ARG A CA 1
ATOM 686 C C . ARG A 1 88 ? 0.405 1.208 8.962 1.00 95.00 88 ARG A C 1
ATOM 688 O O . ARG A 1 88 ? 1.414 1.880 8.787 1.00 95.00 88 ARG A O 1
ATOM 695 N N . LEU A 1 89 ? -0.445 0.904 7.980 1.00 94.50 89 LEU A N 1
ATOM 696 C CA . LEU A 1 89 ? -0.263 1.360 6.602 1.00 94.50 89 LEU A CA 1
ATOM 697 C C . LEU A 1 89 ? -0.282 2.888 6.495 1.00 94.50 89 LEU A C 1
ATOM 699 O O . LEU A 1 89 ? 0.587 3.465 5.846 1.00 94.50 89 LEU A O 1
ATOM 703 N N . ASP A 1 90 ? -1.261 3.545 7.117 1.00 95.62 90 ASP A N 1
ATOM 704 C CA . ASP A 1 90 ? -1.366 5.003 7.057 1.00 95.62 90 ASP A CA 1
ATOM 705 C C . ASP A 1 90 ? -0.181 5.673 7.769 1.00 95.62 90 ASP A C 1
ATOM 707 O O . ASP A 1 90 ? 0.381 6.634 7.240 1.00 95.62 90 ASP A O 1
ATOM 711 N N . LEU A 1 91 ? 0.276 5.114 8.899 1.00 97.88 91 LEU A N 1
ATOM 712 C CA . LEU A 1 91 ? 1.486 5.579 9.578 1.00 97.88 91 LEU A CA 1
ATOM 713 C C . LEU A 1 91 ? 2.727 5.390 8.697 1.00 97.88 91 LEU A C 1
ATOM 715 O O . LEU A 1 91 ? 3.491 6.332 8.502 1.00 97.88 91 LEU A O 1
ATOM 719 N N . ALA A 1 92 ? 2.902 4.202 8.113 1.00 97.69 92 ALA A N 1
ATOM 720 C CA . ALA A 1 92 ? 4.027 3.891 7.238 1.00 97.69 92 ALA A CA 1
ATOM 721 C C . ALA A 1 92 ? 4.074 4.823 6.017 1.00 97.69 92 ALA A C 1
ATOM 723 O O . ALA A 1 92 ? 5.145 5.296 5.648 1.00 97.69 92 ALA A O 1
ATOM 724 N N . ARG A 1 93 ? 2.926 5.166 5.420 1.00 97.44 93 ARG A N 1
ATOM 725 C CA . ARG A 1 93 ? 2.851 6.144 4.320 1.00 97.44 93 ARG A CA 1
ATOM 726 C C . ARG A 1 93 ? 3.302 7.539 4.737 1.00 97.44 93 ARG A C 1
ATOM 728 O O . ARG A 1 93 ? 4.002 8.195 3.966 1.00 97.44 93 ARG A O 1
ATOM 735 N N . LEU A 1 94 ? 2.892 8.014 5.915 1.00 96.56 94 LEU A N 1
ATOM 736 C CA . LEU A 1 94 ? 3.321 9.327 6.403 1.00 96.56 94 LEU A CA 1
ATOM 737 C C . LEU A 1 94 ? 4.812 9.343 6.734 1.00 96.56 94 LEU A C 1
ATOM 739 O O . LEU A 1 94 ? 5.500 10.277 6.331 1.00 96.56 94 LEU A O 1
ATOM 743 N N . LEU A 1 95 ? 5.317 8.291 7.378 1.00 98.00 95 LEU A N 1
ATOM 744 C CA . LEU A 1 95 ? 6.741 8.139 7.670 1.00 98.00 95 LEU A CA 1
ATOM 745 C C . LEU A 1 95 ? 7.580 8.066 6.392 1.00 98.00 95 LEU A C 1
ATOM 747 O O . LEU A 1 95 ? 8.598 8.742 6.290 1.00 98.00 95 LEU A O 1
ATOM 751 N N . GLN A 1 96 ? 7.130 7.323 5.380 1.00 96.94 96 GLN A N 1
ATOM 752 C CA . GLN A 1 96 ? 7.794 7.274 4.079 1.00 96.94 96 GLN A CA 1
ATOM 753 C C . GLN A 1 96 ? 7.886 8.670 3.448 1.00 96.94 96 GLN A C 1
ATOM 755 O O . GLN A 1 96 ? 8.952 9.080 2.994 1.00 96.94 96 GLN A O 1
ATOM 760 N N . LYS A 1 97 ? 6.782 9.428 3.458 1.00 94.44 97 LYS A N 1
ATOM 761 C CA . LYS A 1 97 ? 6.741 10.802 2.933 1.00 94.44 97 LYS A CA 1
ATOM 762 C C . LYS A 1 97 ? 7.616 11.775 3.722 1.00 94.44 97 LYS A C 1
ATOM 764 O O . LYS A 1 97 ? 8.085 12.747 3.143 1.00 94.44 97 LYS A O 1
ATOM 769 N N . SER A 1 98 ? 7.837 11.528 5.012 1.00 95.44 98 SER A N 1
ATOM 770 C CA . SER A 1 98 ? 8.710 12.343 5.861 1.00 95.44 98 SER A CA 1
ATOM 771 C C . SER A 1 98 ? 10.180 11.901 5.834 1.00 95.44 98 SER A C 1
ATOM 773 O O . SER A 1 98 ? 10.956 12.378 6.654 1.00 95.44 98 SER A O 1
ATOM 775 N N . GLY A 1 99 ? 10.565 10.969 4.952 1.00 96.56 99 GLY A N 1
ATOM 776 C CA . GLY A 1 99 ? 11.936 10.451 4.846 1.00 96.56 99 GLY A CA 1
ATOM 777 C C . GLY A 1 99 ? 12.289 9.329 5.832 1.00 96.56 99 GLY A C 1
ATOM 778 O O . GLY A 1 99 ? 13.386 8.783 5.773 1.00 96.56 99 GLY A O 1
ATOM 779 N N . ASN A 1 100 ? 11.356 8.909 6.689 1.00 97.31 100 ASN A N 1
ATOM 780 C CA . ASN A 1 100 ? 11.548 7.867 7.704 1.00 97.31 100 ASN A CA 1
ATOM 781 C C . ASN A 1 100 ? 11.216 6.463 7.159 1.00 97.31 100 ASN A C 1
ATOM 783 O O . ASN A 1 100 ? 10.430 5.710 7.741 1.00 97.31 100 ASN A O 1
ATOM 787 N N . GLY A 1 101 ? 11.801 6.099 6.014 1.00 96.12 101 GLY A N 1
ATOM 788 C CA . GLY A 1 101 ? 11.472 4.852 5.308 1.00 96.12 101 GLY A CA 1
ATOM 789 C C . GLY A 1 101 ? 11.840 3.565 6.063 1.00 96.12 101 GLY A C 1
ATOM 790 O O . GLY A 1 101 ? 11.175 2.537 5.906 1.00 96.12 101 GLY A O 1
ATOM 791 N N . SER A 1 102 ? 12.860 3.607 6.924 1.00 97.12 102 SER A N 1
ATOM 792 C CA . SER A 1 102 ? 13.269 2.468 7.761 1.00 97.12 102 SER A CA 1
ATOM 793 C C . SER A 1 102 ? 12.219 2.128 8.828 1.00 97.12 102 SER A C 1
ATOM 795 O O . SER A 1 102 ? 11.865 0.957 9.002 1.00 97.12 102 SER A O 1
ATOM 797 N N . GLU A 1 103 ? 11.657 3.143 9.489 1.00 97.00 103 GLU A N 1
ATOM 798 C CA . GLU A 1 103 ? 10.561 2.985 10.452 1.00 97.00 103 GLU A CA 1
ATOM 799 C C . GLU A 1 103 ? 9.285 2.516 9.740 1.00 97.00 103 GLU A C 1
ATOM 801 O O . GLU A 1 103 ? 8.641 1.561 10.180 1.00 97.00 103 GLU A O 1
ATOM 806 N N . ALA A 1 104 ? 8.969 3.112 8.584 1.00 97.44 104 ALA A N 1
ATOM 807 C CA . ALA A 1 104 ? 7.838 2.700 7.755 1.00 97.44 104 ALA A CA 1
ATOM 808 C C . ALA A 1 104 ? 7.916 1.212 7.365 1.00 97.44 104 ALA A C 1
ATOM 810 O O . ALA A 1 104 ? 6.946 0.466 7.513 1.00 97.44 104 ALA A O 1
ATOM 811 N N . SER A 1 105 ? 9.095 0.755 6.935 1.00 95.81 105 SER A N 1
ATOM 812 C CA . SER A 1 105 ? 9.339 -0.650 6.583 1.00 95.81 105 SER A CA 1
ATOM 813 C C . SER A 1 105 ? 9.220 -1.574 7.799 1.00 95.81 105 SER A C 1
ATOM 815 O O . SER A 1 105 ? 8.607 -2.641 7.716 1.00 95.81 105 SER A O 1
ATOM 817 N N . SER A 1 106 ? 9.740 -1.143 8.951 1.00 96.00 106 SER A N 1
ATOM 818 C CA . SER A 1 106 ? 9.657 -1.889 10.212 1.00 96.00 106 SER A CA 1
ATOM 819 C C . SER A 1 106 ? 8.211 -2.102 10.661 1.00 96.00 106 SER A C 1
ATOM 821 O O . SER A 1 106 ? 7.854 -3.214 11.054 1.00 96.00 106 SER A O 1
ATOM 823 N N . LEU A 1 107 ? 7.345 -1.095 10.520 1.00 95.12 107 LEU A N 1
ATOM 824 C CA . LEU A 1 107 ? 5.916 -1.210 10.840 1.00 95.12 107 LEU A CA 1
ATOM 825 C C . LEU A 1 107 ? 5.198 -2.265 9.990 1.00 95.12 107 LEU A C 1
ATOM 827 O O . LEU A 1 107 ? 4.346 -2.996 10.500 1.00 95.12 107 LEU A O 1
ATOM 831 N N . MET A 1 108 ? 5.551 -2.375 8.706 1.00 96.25 108 MET A N 1
ATOM 832 C CA . MET A 1 108 ? 4.916 -3.322 7.782 1.00 96.25 108 MET A CA 1
ATOM 833 C C . MET A 1 108 ? 5.494 -4.742 7.872 1.00 96.25 108 MET A 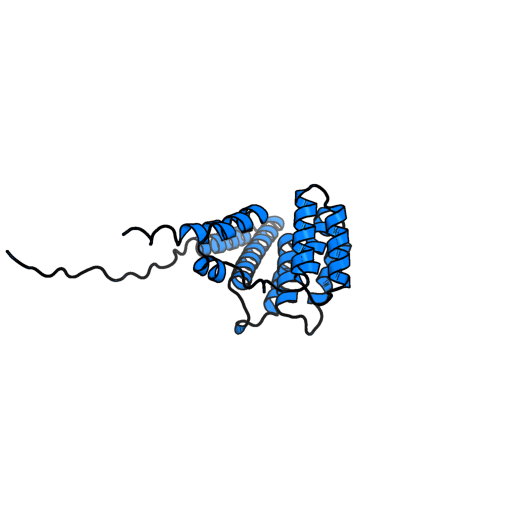C 1
ATOM 835 O O . MET A 1 108 ? 4.871 -5.689 7.384 1.00 96.25 108 MET A O 1
ATOM 839 N N . SER A 1 109 ? 6.635 -4.921 8.548 1.00 94.62 109 SER A N 1
ATOM 840 C CA . SER A 1 109 ? 7.299 -6.222 8.720 1.00 94.62 109 SER A CA 1
ATOM 841 C C . SER A 1 109 ? 6.406 -7.284 9.385 1.00 94.62 109 SER A C 1
ATOM 843 O O . SER A 1 109 ? 6.541 -8.477 9.111 1.00 94.62 109 SER A O 1
ATOM 845 N N . ALA A 1 110 ? 5.430 -6.864 10.200 1.00 89.81 110 ALA A N 1
ATOM 846 C CA . ALA A 1 110 ? 4.486 -7.755 10.873 1.00 89.81 110 ALA A CA 1
ATOM 847 C C . ALA A 1 110 ? 3.705 -8.653 9.897 1.00 89.81 110 ALA A C 1
ATOM 849 O O . ALA A 1 110 ? 3.403 -9.799 10.227 1.00 89.81 110 ALA A O 1
ATOM 850 N N . ALA A 1 111 ? 3.434 -8.181 8.675 1.00 93.00 111 ALA A N 1
ATOM 851 C CA . ALA A 1 111 ? 2.734 -8.969 7.662 1.00 93.00 111 ALA A CA 1
ATOM 852 C C . ALA A 1 111 ? 3.554 -10.166 7.146 1.00 93.00 111 ALA A C 1
ATOM 854 O O . ALA A 1 111 ? 2.987 -11.103 6.585 1.00 93.00 111 ALA A O 1
ATOM 855 N N . TYR A 1 112 ? 4.875 -10.177 7.343 1.00 93.75 112 TYR A N 1
ATOM 856 C CA . TYR A 1 112 ? 5.747 -11.282 6.934 1.00 93.75 112 TYR A CA 1
ATOM 857 C C . TYR A 1 112 ? 5.769 -12.436 7.937 1.00 93.75 112 TYR A C 1
ATOM 859 O O . TYR A 1 112 ? 6.214 -13.529 7.595 1.00 93.75 112 TYR A O 1
ATOM 867 N N . ARG A 1 113 ? 5.231 -12.237 9.145 1.00 92.56 113 ARG A N 1
ATOM 868 C CA . ARG A 1 113 ? 5.143 -13.297 10.150 1.00 92.56 113 ARG A CA 1
ATOM 869 C C . ARG A 1 113 ? 4.143 -14.386 9.719 1.00 92.56 113 ARG A C 1
ATOM 871 O O . ARG A 1 113 ? 3.167 -14.089 9.008 1.00 92.56 113 ARG A O 1
ATOM 878 N N . PRO A 1 114 ? 4.353 -15.650 10.132 1.00 93.50 114 PRO A N 1
ATOM 879 C CA . PRO A 1 114 ? 3.330 -16.686 10.034 1.00 93.50 114 PRO A CA 1
ATOM 880 C C . PRO A 1 114 ? 2.032 -16.242 10.723 1.00 93.50 114 PRO A C 1
ATOM 882 O O . PRO A 1 114 ? 2.069 -15.507 11.706 1.00 93.50 114 PRO A O 1
ATOM 885 N N . GLY A 1 115 ? 0.879 -16.649 10.189 1.00 88.69 115 GLY A N 1
ATOM 886 C CA . GLY A 1 115 ? -0.427 -16.302 10.766 1.00 88.69 115 GLY A CA 1
ATOM 887 C C . GLY A 1 115 ? -0.921 -14.871 10.504 1.00 88.69 115 GLY A C 1
ATOM 888 O O . GLY A 1 115 ? -2.002 -14.518 10.967 1.00 88.69 115 GLY A O 1
ATOM 889 N N . ALA A 1 116 ? -0.187 -14.047 9.743 1.00 93.88 116 ALA A N 1
ATOM 890 C CA . ALA A 1 116 ? -0.665 -12.724 9.341 1.00 93.88 116 ALA A CA 1
ATOM 891 C C . ALA A 1 116 ? -2.029 -12.802 8.627 1.00 93.88 116 ALA A C 1
ATOM 893 O O . ALA A 1 116 ? -2.229 -13.612 7.719 1.00 93.88 116 ALA A O 1
ATOM 894 N N . SER A 1 117 ? -2.959 -11.926 9.014 1.00 91.25 117 SER A N 1
ATOM 895 C CA . SER A 1 117 ? -4.298 -11.878 8.421 1.00 91.25 117 SER A CA 1
ATOM 896 C C . SER A 1 117 ? -4.259 -11.442 6.950 1.00 91.25 117 SER A C 1
ATOM 898 O O . SER A 1 117 ? -3.363 -10.714 6.519 1.00 91.25 117 SER A O 1
ATOM 900 N N . ASN A 1 118 ? -5.286 -11.806 6.173 1.00 88.06 118 ASN A N 1
ATOM 901 C CA . ASN A 1 118 ? -5.417 -11.362 4.777 1.00 88.06 118 ASN A CA 1
ATOM 902 C C . ASN A 1 118 ? -5.393 -9.829 4.642 1.00 88.06 118 ASN A C 1
ATOM 904 O O . ASN A 1 118 ? -4.849 -9.301 3.672 1.00 88.06 118 ASN A O 1
ATOM 908 N N . SER A 1 119 ? -5.954 -9.112 5.621 1.00 86.75 119 SER A N 1
ATOM 909 C CA . SER A 1 119 ? -5.923 -7.647 5.669 1.00 86.75 119 SER A CA 1
ATOM 910 C C . SER A 1 119 ? -4.508 -7.114 5.905 1.00 86.75 119 SER A C 1
ATOM 912 O O . SER A 1 119 ? -4.115 -6.153 5.250 1.00 86.75 119 SER A O 1
ATOM 914 N N . ALA A 1 120 ? -3.719 -7.754 6.776 1.00 91.00 120 ALA A N 1
ATOM 915 C CA . ALA A 1 120 ? -2.322 -7.387 7.010 1.00 91.00 120 ALA A CA 1
ATOM 916 C C . ALA A 1 120 ? -1.441 -7.642 5.781 1.00 91.00 120 ALA A C 1
ATOM 918 O O . ALA A 1 120 ? -0.681 -6.762 5.377 1.00 91.00 120 ALA A O 1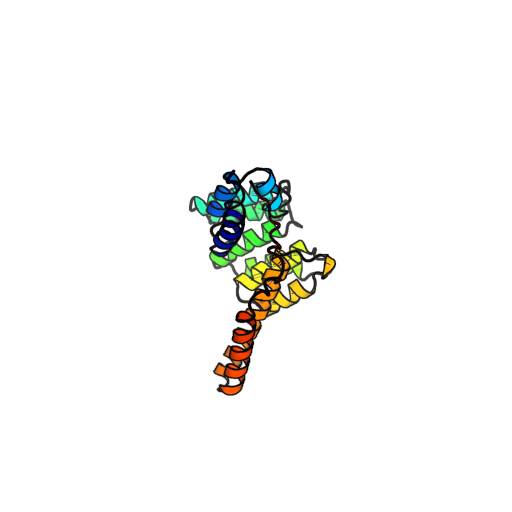
ATOM 919 N N . LEU A 1 121 ? -1.606 -8.801 5.135 1.00 94.81 121 LEU A N 1
ATOM 920 C CA . LEU A 1 121 ? -0.930 -9.127 3.876 1.00 94.81 121 LEU A CA 1
ATOM 921 C C . LEU A 1 121 ? -1.245 -8.100 2.788 1.00 94.81 121 LEU A C 1
ATOM 923 O O . LEU A 1 121 ? -0.350 -7.629 2.089 1.00 94.81 121 LEU A O 1
ATOM 927 N N . TYR A 1 122 ? -2.517 -7.722 2.662 1.00 93.69 122 TYR A N 1
ATOM 928 C CA . TYR A 1 122 ? -2.947 -6.764 1.654 1.00 93.69 122 TYR A CA 1
ATOM 929 C C . TYR A 1 122 ? -2.460 -5.338 1.936 1.00 93.69 122 TYR A C 1
ATOM 931 O O . TYR A 1 122 ? -1.990 -4.669 1.017 1.00 93.69 122 TYR A O 1
ATOM 939 N N . ALA A 1 123 ? -2.502 -4.884 3.190 1.00 91.62 123 ALA A N 1
ATOM 940 C CA . ALA A 1 123 ? -1.965 -3.583 3.581 1.00 91.62 123 ALA A CA 1
ATOM 941 C C . ALA A 1 123 ? -0.455 -3.482 3.299 1.00 91.62 123 ALA A C 1
ATOM 943 O O . ALA A 1 123 ? 0.000 -2.505 2.707 1.00 91.62 123 ALA A O 1
ATOM 944 N N . ALA A 1 124 ? 0.318 -4.518 3.637 1.00 95.88 124 ALA A N 1
ATOM 945 C CA . ALA A 1 124 ? 1.743 -4.573 3.315 1.00 95.88 124 ALA A CA 1
ATOM 946 C C . ALA A 1 124 ? 2.008 -4.623 1.807 1.00 95.88 124 ALA A C 1
ATOM 948 O O . ALA A 1 124 ? 2.933 -3.968 1.332 1.00 95.88 124 ALA A O 1
ATOM 949 N N . ALA A 1 125 ? 1.178 -5.332 1.035 1.00 96.00 125 ALA A N 1
ATOM 950 C CA . ALA A 1 125 ? 1.312 -5.365 -0.417 1.00 96.00 125 ALA A CA 1
ATOM 951 C C . ALA A 1 125 ? 1.049 -3.993 -1.053 1.00 96.00 125 ALA A C 1
ATOM 953 O O . ALA A 1 125 ? 1.743 -3.618 -1.996 1.00 96.00 125 ALA A O 1
ATOM 954 N N . LEU A 1 126 ? 0.077 -3.234 -0.531 1.00 94.56 126 LEU A N 1
ATOM 955 C CA . LEU A 1 126 ? -0.173 -1.855 -0.954 1.00 94.56 126 LEU A CA 1
ATOM 956 C C . LEU A 1 126 ? 1.049 -0.978 -0.688 1.00 94.56 126 LEU A C 1
ATOM 958 O O . LEU A 1 126 ? 1.541 -0.352 -1.624 1.00 94.56 126 LEU A O 1
ATOM 962 N N . PHE A 1 127 ? 1.576 -1.003 0.541 1.00 95.69 127 PHE A N 1
ATOM 963 C CA . PHE A 1 127 ? 2.774 -0.245 0.902 1.00 95.69 127 PHE A CA 1
ATOM 964 C C . PHE A 1 127 ? 3.967 -0.601 0.006 1.00 95.69 127 PHE A C 1
ATOM 966 O O . PHE A 1 127 ? 4.606 0.284 -0.554 1.00 95.69 127 PHE A O 1
ATOM 973 N N . ALA A 1 128 ? 4.239 -1.892 -0.197 1.00 97.25 128 ALA A N 1
ATOM 974 C CA . ALA A 1 128 ? 5.307 -2.341 -1.085 1.00 97.25 128 ALA A CA 1
ATOM 975 C C . ALA A 1 128 ? 5.101 -1.833 -2.524 1.00 97.25 128 ALA A C 1
ATOM 977 O O . ALA A 1 128 ? 6.039 -1.341 -3.145 1.00 97.25 128 ALA A O 1
ATOM 978 N N . SER A 1 129 ? 3.868 -1.885 -3.039 1.00 94.56 129 SER A N 1
ATOM 979 C CA . SER A 1 129 ? 3.546 -1.395 -4.385 1.00 94.56 129 SER A CA 1
ATOM 980 C C . SER A 1 129 ? 3.738 0.119 -4.537 1.00 94.56 129 SER A C 1
ATOM 982 O O . SER A 1 129 ? 4.226 0.574 -5.566 1.00 94.56 129 SER A O 1
ATOM 984 N N . GLU A 1 130 ? 3.413 0.899 -3.502 1.00 92.00 130 GLU A N 1
ATOM 985 C CA . GLU A 1 130 ? 3.577 2.359 -3.485 1.00 92.00 130 GLU A CA 1
ATOM 986 C C . GLU A 1 130 ? 5.050 2.779 -3.469 1.00 92.00 130 GLU A C 1
ATOM 988 O O . GLU A 1 130 ? 5.383 3.867 -3.927 1.00 92.00 130 GLU A O 1
ATOM 993 N N . ASN A 1 131 ? 5.928 1.894 -2.994 1.00 93.12 131 ASN A N 1
ATOM 994 C CA . ASN A 1 131 ? 7.372 2.099 -2.930 1.00 93.12 131 ASN A CA 1
ATOM 995 C C . ASN A 1 131 ? 8.134 1.401 -4.071 1.00 93.12 131 ASN A C 1
ATOM 997 O O . ASN A 1 131 ? 9.348 1.244 -3.995 1.00 93.12 131 ASN A O 1
ATOM 1001 N N . GLY A 1 132 ? 7.438 0.926 -5.112 1.00 90.06 132 GLY A N 1
ATOM 1002 C CA . GLY A 1 132 ? 8.066 0.238 -6.246 1.00 90.06 132 GLY A CA 1
ATOM 1003 C C . GLY A 1 132 ? 8.638 -1.149 -5.918 1.00 90.06 132 GLY A C 1
ATOM 1004 O O . GLY A 1 132 ? 9.265 -1.777 -6.768 1.00 90.06 132 GLY A O 1
ATOM 1005 N N . ALA A 1 133 ? 8.391 -1.679 -4.718 1.00 96.12 133 ALA A N 1
ATOM 1006 C CA . ALA A 1 133 ? 8.820 -3.007 -4.289 1.00 96.12 133 ALA A CA 1
ATOM 1007 C C . ALA A 1 133 ? 7.874 -4.094 -4.838 1.00 96.12 133 ALA A C 1
ATOM 1009 O O . ALA A 1 133 ? 7.239 -4.852 -4.097 1.00 96.12 133 ALA A O 1
ATOM 1010 N N . TRP A 1 134 ? 7.764 -4.173 -6.167 1.00 94.88 134 TRP A N 1
ATOM 1011 C CA . TRP A 1 134 ? 6.796 -5.022 -6.869 1.00 94.88 134 TRP A CA 1
ATOM 1012 C C . TRP A 1 134 ? 6.940 -6.508 -6.529 1.00 94.88 134 TRP A C 1
ATOM 1014 O O . TRP A 1 134 ? 5.935 -7.194 -6.340 1.00 94.88 134 TRP A O 1
ATOM 1024 N N . GLN A 1 135 ? 8.175 -6.996 -6.378 1.00 97.44 135 GLN A N 1
ATOM 1025 C CA . GLN A 1 135 ? 8.431 -8.390 -6.010 1.00 97.44 135 GLN A CA 1
ATOM 1026 C C . GLN A 1 135 ? 7.909 -8.710 -4.603 1.00 97.44 135 GLN A C 1
ATOM 1028 O O . GLN A 1 135 ? 7.268 -9.737 -4.392 1.00 97.44 135 GLN A O 1
ATOM 1033 N N . GLN A 1 136 ? 8.112 -7.801 -3.645 1.00 97.44 136 GLN A N 1
ATOM 1034 C CA . GLN A 1 136 ? 7.601 -7.958 -2.281 1.00 97.44 136 GLN A CA 1
ATOM 1035 C C . GLN A 1 136 ? 6.069 -7.947 -2.260 1.00 97.44 136 GLN A C 1
ATOM 1037 O O . GLN A 1 136 ? 5.445 -8.809 -1.635 1.00 97.44 136 GLN A O 1
ATOM 1042 N N . ALA A 1 137 ? 5.453 -7.022 -3.004 1.00 97.25 137 ALA A N 1
ATOM 1043 C CA . ALA A 1 137 ? 4.002 -6.966 -3.150 1.00 97.25 137 ALA A CA 1
ATOM 1044 C C . ALA A 1 137 ? 3.439 -8.275 -3.732 1.00 97.25 137 ALA A C 1
ATOM 1046 O O . ALA A 1 137 ? 2.417 -8.771 -3.254 1.00 97.25 137 ALA A O 1
ATOM 1047 N N . GLN A 1 138 ? 4.117 -8.875 -4.719 1.00 98.00 138 GLN A N 1
ATOM 1048 C CA . GLN A 1 138 ? 3.722 -10.164 -5.291 1.00 98.00 138 GLN A CA 1
ATOM 1049 C C . GLN A 1 138 ? 3.766 -11.287 -4.247 1.00 98.00 138 GLN A C 1
ATOM 1051 O O . GLN A 1 138 ? 2.786 -12.026 -4.123 1.00 98.00 138 GLN A O 1
ATOM 1056 N N . THR A 1 139 ? 4.853 -11.390 -3.477 1.00 97.81 139 THR A N 1
ATOM 1057 C CA . THR A 1 139 ? 5.020 -12.398 -2.416 1.00 97.81 139 THR A CA 1
ATOM 1058 C C . THR A 1 139 ? 3.928 -12.292 -1.354 1.00 97.81 139 THR A C 1
ATOM 1060 O O . THR A 1 139 ? 3.327 -13.295 -0.969 1.00 97.81 139 THR A O 1
ATOM 1063 N N . LEU A 1 140 ? 3.614 -11.075 -0.909 1.00 97.81 140 LEU A N 1
ATOM 1064 C CA . LEU A 1 140 ? 2.557 -10.835 0.075 1.00 97.81 140 LEU A CA 1
ATOM 1065 C C . LEU A 1 140 ? 1.177 -11.214 -0.471 1.00 97.81 140 LEU A C 1
ATOM 1067 O O . LEU A 1 140 ? 0.416 -11.916 0.195 1.00 97.81 140 LEU A O 1
ATOM 1071 N N . LEU A 1 141 ? 0.867 -10.815 -1.707 1.00 96.12 141 LEU A N 1
ATOM 1072 C CA . LEU A 1 141 ? -0.398 -11.169 -2.348 1.00 96.12 141 LEU A CA 1
ATOM 1073 C C . LEU A 1 141 ? -0.521 -12.678 -2.563 1.00 96.12 141 LEU A C 1
ATOM 1075 O O . LEU A 1 141 ? -1.610 -13.222 -2.400 1.00 96.12 141 LEU A O 1
ATOM 1079 N N . ALA A 1 142 ? 0.551 -13.376 -2.942 1.00 97.31 142 ALA A N 1
ATOM 1080 C CA . ALA A 1 142 ? 0.540 -14.825 -3.164 1.00 97.31 142 ALA A CA 1
ATOM 1081 C C . ALA A 1 142 ? 0.088 -15.623 -1.929 1.00 97.31 142 ALA A C 1
ATOM 1083 O O . ALA A 1 142 ? -0.511 -16.683 -2.085 1.00 97.31 142 ALA A O 1
ATOM 1084 N N . ARG A 1 143 ? 0.285 -15.078 -0.724 1.00 97.50 143 ARG A N 1
ATOM 1085 C CA . ARG A 1 143 ? -0.150 -15.694 0.536 1.00 97.50 143 ARG A CA 1
ATOM 1086 C C . ARG A 1 143 ? -1.650 -15.562 0.818 1.00 97.50 143 ARG A C 1
ATOM 1088 O O . ARG A 1 143 ? -2.139 -16.226 1.722 1.00 97.50 143 ARG A O 1
ATOM 1095 N N . ILE A 1 144 ? -2.387 -14.736 0.068 1.00 94.00 144 ILE A N 1
ATOM 1096 C CA . ILE A 1 144 ? -3.840 -14.573 0.232 1.00 94.00 144 ILE A CA 1
ATOM 1097 C C . ILE A 1 144 ? -4.576 -15.635 -0.610 1.00 94.00 144 ILE A C 1
ATOM 1099 O O . ILE A 1 144 ? -4.530 -15.552 -1.850 1.00 94.00 144 ILE A O 1
ATOM 1103 N N . PRO A 1 145 ? -5.312 -16.581 0.015 1.00 93.94 145 PRO A N 1
ATOM 1104 C CA . PRO A 1 145 ? -6.035 -17.634 -0.697 1.00 93.94 145 PRO A CA 1
ATOM 1105 C C . PRO A 1 145 ? -7.023 -17.071 -1.719 1.00 93.94 145 PRO A C 1
ATOM 1107 O O . PRO A 1 145 ? -7.704 -16.079 -1.454 1.00 93.94 145 PRO A O 1
ATOM 1110 N N . GLY A 1 146 ? -7.150 -17.725 -2.878 1.00 89.56 146 GLY A N 1
ATOM 1111 C CA . GLY A 1 146 ? -8.000 -17.258 -3.983 1.00 89.56 146 GLY A CA 1
ATOM 1112 C C . GLY A 1 146 ? -9.451 -16.970 -3.573 1.00 89.56 146 GLY A C 1
ATOM 1113 O O . GLY A 1 146 ? -9.991 -15.927 -3.941 1.00 89.56 146 GLY A O 1
ATOM 1114 N N . GLY A 1 147 ? -10.047 -17.836 -2.744 1.00 87.56 147 GLY A N 1
ATOM 1115 C CA . GLY A 1 147 ? -11.413 -17.668 -2.228 1.00 87.56 147 GLY A CA 1
ATOM 1116 C C . GLY A 1 147 ? -11.603 -16.463 -1.297 1.00 87.56 147 GLY A C 1
ATOM 1117 O O . GLY A 1 147 ? -12.719 -15.978 -1.143 1.00 87.56 147 GLY A O 1
ATOM 1118 N N . SER A 1 148 ? -10.523 -15.935 -0.715 1.00 83.44 148 SER A N 1
ATOM 1119 C CA . SER A 1 148 ? -10.549 -14.762 0.167 1.00 83.44 148 SER A CA 1
ATOM 1120 C C . SER A 1 148 ? -10.234 -13.449 -0.556 1.00 83.44 148 SER A C 1
ATOM 1122 O O . SER A 1 148 ? -10.281 -12.383 0.058 1.00 83.44 148 SER A O 1
ATOM 1124 N N . GLN A 1 149 ? -9.901 -13.494 -1.850 1.00 81.75 149 GLN A N 1
ATOM 1125 C CA . GLN A 1 149 ? -9.502 -12.299 -2.588 1.00 81.75 149 GLN A CA 1
ATOM 1126 C C . GLN A 1 149 ? -10.694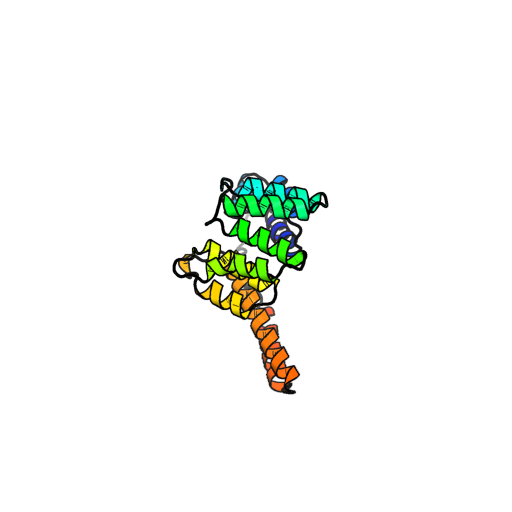 -11.394 -2.899 1.00 81.75 149 GLN A C 1
ATOM 1128 O O . GLN A 1 149 ? -11.701 -11.803 -3.488 1.00 81.75 149 GLN A O 1
ATOM 1133 N N . THR A 1 150 ? -10.540 -10.110 -2.594 1.00 84.25 150 THR A N 1
ATOM 1134 C CA . THR A 1 150 ? -11.475 -9.064 -3.014 1.00 84.25 150 THR A CA 1
ATOM 1135 C C . THR A 1 150 ? -11.188 -8.608 -4.449 1.00 84.25 150 THR A C 1
ATOM 1137 O O . THR A 1 150 ? -10.179 -8.978 -5.054 1.00 84.25 150 THR A O 1
ATOM 1140 N N . SER A 1 151 ? -12.089 -7.800 -5.018 1.00 80.81 151 SER A N 1
ATOM 1141 C CA . SER A 1 151 ? -11.835 -7.160 -6.320 1.00 80.81 151 SER A CA 1
ATOM 1142 C C . SER A 1 151 ? -10.585 -6.277 -6.283 1.00 80.81 151 SER A C 1
ATOM 1144 O O . SER A 1 151 ? -9.720 -6.446 -7.133 1.00 80.81 151 SER A O 1
ATOM 1146 N N . ASP A 1 152 ? -10.422 -5.465 -5.236 1.00 78.44 152 ASP A N 1
ATOM 1147 C CA . ASP A 1 152 ? -9.248 -4.606 -5.066 1.00 78.44 152 ASP A CA 1
ATOM 1148 C C . ASP A 1 152 ? -7.934 -5.402 -4.964 1.00 78.44 152 ASP A C 1
ATOM 1150 O O . ASP A 1 152 ? -6.932 -5.021 -5.563 1.00 78.44 152 ASP A O 1
ATOM 1154 N N . MET A 1 153 ? -7.930 -6.542 -4.258 1.00 85.38 153 MET A N 1
ATOM 1155 C CA . MET A 1 153 ? -6.751 -7.418 -4.178 1.00 85.38 153 MET A CA 1
ATOM 1156 C C . MET A 1 153 ? -6.372 -7.986 -5.549 1.00 85.38 153 MET A C 1
ATOM 1158 O O . MET A 1 153 ? -5.190 -8.072 -5.886 1.00 85.38 153 MET A O 1
ATOM 1162 N N . ARG A 1 154 ? -7.370 -8.375 -6.353 1.00 89.38 154 ARG A N 1
ATOM 1163 C CA . ARG A 1 154 ? -7.136 -8.854 -7.720 1.00 89.38 154 ARG A CA 1
ATOM 1164 C C . ARG A 1 154 ? -6.618 -7.738 -8.616 1.00 89.38 154 ARG A C 1
ATOM 1166 O O . ARG A 1 154 ? -5.666 -7.975 -9.354 1.00 89.38 154 ARG A O 1
ATOM 1173 N N . ASP A 1 155 ? -7.183 -6.541 -8.517 1.00 84.31 155 ASP A N 1
ATOM 1174 C CA . ASP A 1 155 ? -6.738 -5.380 -9.288 1.00 84.31 155 ASP A CA 1
ATOM 1175 C C . ASP A 1 155 ? -5.296 -4.999 -8.932 1.00 84.31 155 ASP A C 1
ATOM 1177 O O . ASP A 1 155 ? -4.481 -4.772 -9.829 1.00 84.31 155 ASP A O 1
ATOM 1181 N N . LEU A 1 156 ? -4.938 -5.016 -7.642 1.00 86.38 156 LEU A N 1
ATOM 1182 C CA . LEU A 1 156 ? -3.558 -4.806 -7.210 1.00 86.38 156 LEU A CA 1
ATOM 1183 C C . LEU A 1 156 ? -2.629 -5.888 -7.771 1.00 86.38 156 LEU A C 1
ATOM 1185 O O . LEU A 1 156 ? -1.576 -5.558 -8.308 1.00 86.38 156 LEU A O 1
ATOM 1189 N N . ARG A 1 157 ? -3.026 -7.166 -7.727 1.00 94.75 157 ARG A N 1
ATOM 1190 C CA . ARG A 1 157 ? -2.229 -8.259 -8.309 1.00 94.75 157 ARG A CA 1
ATOM 1191 C C . ARG A 1 157 ? -1.973 -8.047 -9.801 1.00 94.75 157 ARG A C 1
ATOM 1193 O O . ARG A 1 157 ? -0.857 -8.275 -10.258 1.00 94.75 157 ARG A O 1
ATOM 1200 N N . GLN A 1 158 ? -2.973 -7.593 -10.558 1.00 91.50 158 GLN A N 1
ATOM 1201 C CA . GLN A 1 158 ? -2.794 -7.284 -11.980 1.00 91.50 158 GLN A CA 1
ATOM 1202 C C . GLN A 1 158 ? -1.793 -6.141 -12.191 1.00 91.50 158 GLN A C 1
ATOM 1204 O O . GLN A 1 158 ? -0.918 -6.258 -13.047 1.00 91.50 158 GLN A O 1
ATOM 1209 N N . ARG A 1 159 ? -1.870 -5.072 -11.386 1.00 89.00 159 ARG A N 1
ATOM 1210 C CA . ARG A 1 159 ? -0.904 -3.957 -11.438 1.00 89.00 159 ARG A CA 1
ATOM 1211 C C . ARG A 1 159 ? 0.511 -4.406 -11.092 1.00 89.00 159 ARG A C 1
ATOM 1213 O O . ARG A 1 159 ? 1.439 -4.086 -11.823 1.00 89.00 159 ARG A O 1
ATOM 1220 N N . VAL A 1 160 ? 0.670 -5.181 -10.020 1.00 94.75 160 VAL A N 1
ATOM 1221 C CA . VAL A 1 160 ? 1.966 -5.736 -9.603 1.00 94.75 160 VAL A CA 1
ATOM 1222 C C . VAL A 1 160 ? 2.566 -6.594 -10.717 1.00 94.75 160 VAL A C 1
ATOM 1224 O O . VAL A 1 160 ? 3.712 -6.383 -11.095 1.00 94.75 160 VAL A O 1
ATOM 1227 N N . ASN A 1 161 ? 1.782 -7.500 -11.307 1.00 94.81 161 ASN A N 1
ATOM 1228 C CA . ASN A 1 161 ? 2.248 -8.337 -12.413 1.00 94.81 161 ASN A CA 1
ATOM 1229 C C . ASN A 1 161 ? 2.640 -7.510 -13.644 1.00 94.81 161 ASN A C 1
ATOM 1231 O O . ASN A 1 161 ? 3.630 -7.824 -14.296 1.00 94.81 161 ASN A O 1
ATOM 1235 N N . TYR A 1 162 ? 1.882 -6.458 -13.962 1.00 91.19 162 TYR A N 1
ATOM 1236 C CA . TYR A 1 162 ? 2.220 -5.547 -15.054 1.00 91.19 162 TYR A CA 1
ATOM 1237 C C . TYR A 1 162 ? 3.564 -4.851 -14.808 1.00 91.19 162 TYR A C 1
ATOM 1239 O O . TYR A 1 162 ? 4.428 -4.870 -15.679 1.00 91.19 162 TYR A O 1
ATOM 1247 N N . ASN A 1 163 ? 3.768 -4.288 -13.615 1.00 90.94 163 ASN A N 1
ATOM 1248 C CA . ASN A 1 163 ? 5.014 -3.597 -13.285 1.00 90.94 163 ASN A CA 1
ATOM 1249 C C . ASN A 1 163 ? 6.213 -4.551 -13.215 1.00 90.94 163 ASN A C 1
ATOM 1251 O O . ASN A 1 163 ? 7.296 -4.180 -13.645 1.00 90.94 163 ASN A O 1
ATOM 1255 N N . LEU A 1 164 ? 6.033 -5.800 -12.778 1.00 94.94 164 LEU A N 1
ATOM 1256 C CA . LEU A 1 164 ? 7.099 -6.808 -12.849 1.00 94.94 164 LEU A CA 1
ATOM 1257 C C . LEU A 1 164 ? 7.530 -7.104 -14.291 1.00 94.94 164 LEU A C 1
ATOM 1259 O O . LEU A 1 164 ? 8.721 -7.259 -14.559 1.00 94.94 164 LEU A O 1
ATOM 1263 N N . GLN A 1 165 ? 6.586 -7.152 -15.236 1.00 90.44 165 GLN A N 1
ATOM 1264 C CA . GLN A 1 165 ? 6.922 -7.308 -16.654 1.00 90.44 165 GLN A CA 1
ATOM 1265 C C . GLN A 1 165 ? 7.655 -6.078 -17.201 1.00 90.44 165 GLN A C 1
ATOM 1267 O O . GLN A 1 165 ? 8.571 -6.235 -18.005 1.00 90.44 165 GLN A O 1
ATOM 1272 N N . LEU A 1 166 ? 7.300 -4.879 -16.728 1.00 91.12 166 LEU A N 1
ATOM 1273 C CA . LEU A 1 166 ? 8.006 -3.651 -17.086 1.00 91.12 166 LEU A CA 1
ATOM 1274 C C . LEU A 1 166 ? 9.454 -3.672 -16.582 1.00 91.12 166 LEU A C 1
ATOM 1276 O O . LEU A 1 166 ? 10.363 -3.521 -17.388 1.00 91.12 166 LEU A O 1
ATOM 1280 N N . VAL A 1 167 ? 9.666 -3.984 -15.300 1.00 92.56 167 VAL A N 1
ATOM 1281 C CA . VAL A 1 167 ? 11.007 -4.140 -14.707 1.00 92.56 167 VAL A CA 1
ATOM 1282 C C . VAL A 1 167 ? 11.822 -5.200 -15.453 1.00 92.56 167 VAL A C 1
ATOM 1284 O O . VAL A 1 167 ? 13.012 -5.029 -15.693 1.00 92.56 167 VAL A O 1
ATOM 1287 N N . THR A 1 168 ? 11.187 -6.294 -15.883 1.00 92.00 168 THR A N 1
ATOM 1288 C CA . THR A 1 168 ? 11.859 -7.321 -16.697 1.00 92.00 168 THR A CA 1
ATOM 1289 C C . THR A 1 168 ? 12.343 -6.752 -18.034 1.00 92.00 168 THR A C 1
ATOM 1291 O O . THR A 1 168 ? 13.481 -6.996 -18.431 1.00 92.00 168 THR A O 1
ATOM 1294 N N . ALA A 1 169 ? 11.504 -5.974 -18.723 1.00 91.81 169 ALA A N 1
ATOM 129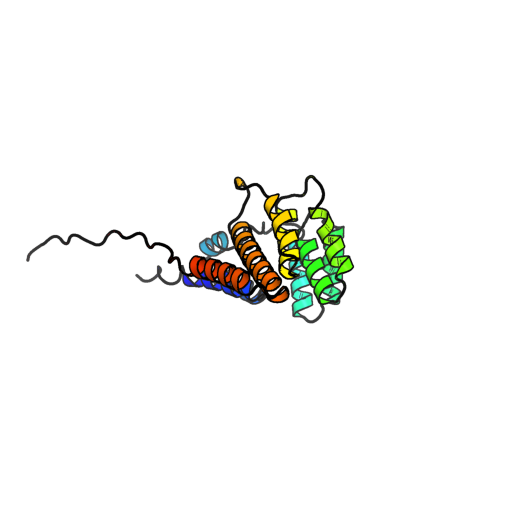5 C CA . ALA A 1 169 ? 11.888 -5.319 -19.968 1.00 91.81 169 ALA A CA 1
ATOM 1296 C C . ALA A 1 169 ? 13.001 -4.278 -19.755 1.00 91.81 169 ALA A C 1
ATOM 1298 O O . ALA A 1 169 ? 13.944 -4.238 -20.539 1.00 91.81 169 ALA A O 1
ATOM 1299 N N . GLU A 1 170 ? 12.923 -3.480 -18.689 1.00 91.81 170 GLU A N 1
ATOM 1300 C CA . GLU A 1 170 ? 13.949 -2.501 -18.306 1.00 91.81 170 GLU A CA 1
ATOM 1301 C C . GLU A 1 170 ? 15.299 -3.174 -18.031 1.00 91.81 170 GLU A C 1
ATOM 1303 O O . GLU A 1 170 ? 16.324 -2.717 -18.530 1.00 91.81 170 GLU A O 1
ATOM 1308 N N . ASN A 1 171 ? 15.303 -4.313 -17.335 1.00 93.94 171 ASN A N 1
ATOM 1309 C CA . ASN A 1 171 ? 16.517 -5.093 -17.101 1.00 93.94 171 ASN A CA 1
ATOM 1310 C C . ASN A 1 171 ? 17.134 -5.606 -18.408 1.00 93.94 171 ASN A C 1
ATOM 1312 O O . ASN A 1 171 ? 18.350 -5.537 -18.578 1.00 93.94 171 ASN A O 1
ATOM 1316 N N . TYR A 1 172 ? 16.318 -6.079 -19.357 1.00 95.38 172 TYR A N 1
ATOM 1317 C CA . TYR A 1 172 ? 16.820 -6.454 -20.680 1.00 95.38 172 TYR A CA 1
ATOM 1318 C C . TYR A 1 172 ? 17.422 -5.262 -21.430 1.00 95.38 172 TYR A C 1
ATOM 1320 O O . TYR A 1 172 ? 18.465 -5.417 -22.062 1.00 95.38 172 TYR A O 1
ATOM 1328 N N . LEU A 1 173 ? 16.812 -4.076 -21.338 1.00 94.62 173 LEU A N 1
ATOM 1329 C CA . LEU A 1 173 ? 17.361 -2.856 -21.936 1.00 94.62 173 LEU A CA 1
ATOM 1330 C C . LEU A 1 173 ? 18.699 -2.466 -21.301 1.00 94.62 173 LEU A C 1
ATOM 1332 O O . LEU A 1 173 ? 19.645 -2.181 -22.029 1.00 94.62 173 LEU A O 1
ATOM 1336 N N . ALA A 1 174 ? 18.804 -2.517 -19.971 1.00 94.75 174 ALA A N 1
ATOM 1337 C CA . ALA A 1 174 ? 20.043 -2.231 -19.248 1.00 94.75 174 ALA A CA 1
ATOM 1338 C C . ALA A 1 174 ? 21.181 -3.204 -19.614 1.00 94.75 174 ALA A C 1
ATOM 1340 O O . ALA A 1 174 ? 22.349 -2.832 -19.583 1.00 94.75 174 ALA A O 1
ATOM 1341 N N . GLN A 1 175 ? 20.840 -4.434 -20.007 1.00 95.88 175 GLN A N 1
ATOM 1342 C CA . GLN A 1 175 ? 21.781 -5.453 -20.488 1.00 95.88 175 GLN A CA 1
ATOM 1343 C C . GLN A 1 175 ? 22.081 -5.352 -21.996 1.00 95.88 175 GLN A C 1
ATOM 1345 O O . GLN A 1 175 ? 22.809 -6.184 -22.531 1.00 95.88 175 GLN A O 1
ATOM 1350 N N . GLY A 1 176 ? 21.489 -4.392 -22.715 1.00 94.88 176 GLY A N 1
ATOM 1351 C CA . GLY A 1 176 ? 21.614 -4.268 -24.172 1.00 94.88 176 GLY A CA 1
ATOM 1352 C C . GLY A 1 176 ? 20.804 -5.297 -24.975 1.00 94.88 176 GLY A C 1
ATOM 1353 O O . GLY A 1 176 ? 20.852 -5.298 -26.205 1.00 94.88 176 GLY A O 1
ATOM 1354 N N . ASN A 1 177 ? 20.008 -6.149 -24.322 1.00 96.44 177 ASN A N 1
ATOM 1355 C CA . ASN A 1 177 ? 19.157 -7.144 -24.973 1.00 96.44 177 ASN A CA 1
ATOM 1356 C C . ASN A 1 177 ? 17.833 -6.520 -25.453 1.00 96.44 177 ASN A C 1
ATOM 1358 O O . ASN A 1 177 ? 16.743 -6.771 -24.928 1.00 96.44 177 ASN A O 1
ATOM 1362 N N . THR A 1 178 ? 17.928 -5.685 -26.484 1.00 93.88 178 THR A N 1
ATOM 1363 C CA . THR A 1 178 ? 16.791 -4.937 -27.043 1.00 93.88 178 THR A CA 1
ATOM 1364 C C . THR A 1 178 ? 15.707 -5.843 -27.637 1.00 93.88 178 THR A C 1
ATOM 1366 O O . THR A 1 178 ? 14.523 -5.497 -27.588 1.00 93.88 178 THR A O 1
ATOM 1369 N N . ILE A 1 179 ? 16.067 -7.032 -28.136 1.00 95.88 179 ILE A N 1
ATOM 1370 C CA . ILE A 1 179 ? 15.114 -8.008 -28.687 1.00 95.88 179 ILE A CA 1
ATOM 1371 C C . ILE A 1 179 ? 14.233 -8.591 -27.577 1.00 95.88 179 ILE A C 1
ATOM 1373 O O . ILE A 1 179 ? 13.004 -8.579 -27.698 1.00 95.88 179 ILE A O 1
ATOM 1377 N N . ALA A 1 180 ? 14.824 -9.067 -26.476 1.00 93.62 180 ALA A N 1
ATOM 1378 C CA . ALA A 1 180 ? 14.059 -9.613 -25.355 1.00 93.62 180 ALA A CA 1
ATOM 1379 C C . ALA A 1 180 ? 13.180 -8.541 -24.686 1.00 93.62 180 ALA A C 1
ATOM 1381 O O . ALA A 1 180 ? 12.015 -8.806 -24.362 1.00 93.62 180 ALA A O 1
ATOM 1382 N N . ALA A 1 181 ? 13.689 -7.310 -24.564 1.00 93.00 181 ALA A N 1
ATOM 1383 C CA . ALA A 1 181 ? 12.909 -6.167 -24.100 1.00 93.00 181 ALA A CA 1
ATOM 1384 C C . ALA A 1 181 ? 11.696 -5.894 -25.007 1.00 93.00 181 ALA A C 1
ATOM 1386 O O . ALA A 1 181 ? 10.561 -5.840 -24.529 1.00 93.00 181 ALA A O 1
ATOM 1387 N N . SER A 1 182 ? 11.910 -5.795 -26.325 1.00 93.62 182 SER A N 1
ATOM 1388 C CA . SER A 1 182 ? 10.845 -5.560 -27.310 1.00 93.62 182 SER A CA 1
ATOM 1389 C C . SER A 1 182 ? 9.778 -6.657 -27.279 1.00 93.62 182 SER A C 1
ATOM 1391 O O . SER A 1 182 ? 8.579 -6.366 -27.274 1.00 93.62 182 SER A O 1
ATOM 1393 N N . ASN A 1 183 ? 10.192 -7.923 -27.182 1.00 93.88 183 ASN A N 1
ATOM 1394 C CA . ASN A 1 183 ? 9.272 -9.056 -27.080 1.00 93.88 183 ASN A CA 1
ATOM 1395 C C . ASN A 1 183 ? 8.416 -8.985 -25.807 1.00 93.88 183 ASN A C 1
ATOM 1397 O O . ASN A 1 183 ? 7.198 -9.183 -25.875 1.00 93.88 183 ASN A O 1
ATOM 1401 N N . THR A 1 184 ? 9.024 -8.635 -24.671 1.00 90.44 184 THR A N 1
ATOM 1402 C CA . THR A 1 184 ? 8.316 -8.451 -23.395 1.00 90.44 184 THR A CA 1
ATOM 1403 C C . THR A 1 184 ? 7.286 -7.322 -23.497 1.00 90.44 184 THR A C 1
ATOM 1405 O O . THR A 1 184 ? 6.107 -7.528 -23.203 1.00 90.44 184 THR A O 1
ATOM 1408 N N . LEU A 1 185 ? 7.686 -6.154 -24.008 1.00 91.94 185 LEU A N 1
ATOM 1409 C CA . LEU A 1 185 ? 6.806 -4.990 -24.166 1.00 91.94 185 LEU A CA 1
ATOM 1410 C C . LEU A 1 185 ? 5.656 -5.252 -25.151 1.00 91.94 185 LEU A C 1
ATOM 1412 O O . LEU A 1 185 ? 4.509 -4.885 -24.884 1.00 91.94 185 LEU A O 1
ATOM 1416 N N . ARG A 1 186 ? 5.918 -5.949 -26.264 1.00 91.75 186 ARG A N 1
ATOM 1417 C CA . ARG A 1 186 ? 4.882 -6.336 -27.236 1.00 91.75 186 ARG A CA 1
ATOM 1418 C C . ARG A 1 186 ? 3.845 -7.270 -26.607 1.00 91.75 186 ARG A C 1
ATOM 1420 O O . ARG A 1 186 ? 2.644 -7.093 -26.825 1.00 91.75 186 ARG A O 1
ATOM 1427 N N . ALA A 1 187 ? 4.283 -8.226 -25.788 1.00 89.12 187 ALA A N 1
ATOM 1428 C CA . ALA A 1 187 ? 3.385 -9.109 -25.046 1.00 89.12 187 ALA A CA 1
ATOM 1429 C C . ALA A 1 187 ? 2.532 -8.348 -24.009 1.00 89.12 187 ALA A C 1
ATOM 1431 O O . ALA A 1 187 ? 1.371 -8.698 -23.784 1.00 89.12 187 ALA A O 1
ATOM 1432 N N . MET A 1 188 ? 3.066 -7.285 -23.402 1.00 87.31 188 MET A N 1
ATOM 1433 C CA . MET A 1 188 ? 2.306 -6.406 -22.504 1.00 87.31 188 MET A CA 1
ATOM 1434 C C . MET A 1 188 ? 1.261 -5.570 -23.260 1.00 87.31 188 MET A C 1
ATOM 1436 O O . MET A 1 188 ? 0.121 -5.441 -22.804 1.00 87.31 188 MET A O 1
ATOM 1440 N N . ALA A 1 189 ? 1.613 -5.038 -24.435 1.00 84.50 189 ALA A N 1
ATOM 1441 C CA . ALA A 1 189 ? 0.714 -4.238 -25.267 1.00 84.50 189 ALA A CA 1
ATOM 1442 C C . ALA A 1 189 ? -0.474 -5.056 -25.802 1.00 84.50 189 ALA A C 1
ATOM 1444 O O . ALA A 1 189 ? -1.619 -4.604 -25.739 1.00 84.50 189 ALA A O 1
ATOM 1445 N N . SER A 1 190 ? -0.238 -6.291 -26.252 1.00 82.62 190 SER A N 1
ATOM 1446 C CA . SER A 1 190 ? -1.300 -7.160 -26.777 1.00 82.62 190 SER A CA 1
ATOM 1447 C C . SER A 1 190 ? -2.334 -7.549 -25.710 1.00 82.62 190 SER A C 1
ATOM 1449 O O . SER A 1 190 ? -3.528 -7.651 -25.998 1.00 82.62 190 SER A O 1
ATOM 1451 N N . ARG A 1 191 ? -1.917 -7.685 -24.443 1.00 74.38 191 ARG A N 1
ATOM 1452 C CA . ARG A 1 191 ? -2.827 -7.929 -23.308 1.00 74.38 191 ARG A CA 1
ATOM 1453 C C . ARG A 1 191 ? -3.768 -6.756 -23.041 1.00 74.38 191 ARG A C 1
ATOM 1455 O O . ARG A 1 191 ? -4.912 -6.989 -22.658 1.00 74.38 191 ARG A O 1
ATOM 1462 N N . ARG A 1 192 ? -3.322 -5.516 -23.276 1.00 60.69 192 ARG A N 1
ATOM 1463 C CA . ARG A 1 192 ? -4.169 -4.313 -23.168 1.00 60.69 192 ARG A CA 1
ATOM 1464 C C . ARG A 1 192 ? -5.201 -4.215 -24.290 1.00 60.69 192 ARG A C 1
ATOM 1466 O O . ARG A 1 192 ? -6.275 -3.665 -24.074 1.00 60.69 192 ARG A O 1
ATOM 1473 N N . GLN A 1 193 ? -4.880 -4.750 -25.467 1.00 49.03 193 GLN A N 1
ATOM 1474 C CA . GLN A 1 193 ? -5.706 -4.626 -26.669 1.00 49.03 193 GLN A CA 1
ATOM 1475 C C . GLN A 1 193 ? -6.858 -5.627 -26.752 1.00 49.03 193 GLN A C 1
ATOM 1477 O O . GLN A 1 193 ? -7.737 -5.422 -27.582 1.00 49.03 193 GLN A O 1
ATOM 1482 N N . LYS A 1 194 ? -6.914 -6.677 -25.915 1.00 41.41 194 LYS A N 1
ATOM 1483 C CA . LYS A 1 194 ? -8.086 -7.568 -25.876 1.00 41.41 194 LYS A CA 1
ATOM 1484 C C . LYS A 1 194 ? -9.314 -6.764 -25.428 1.00 41.41 194 LYS A C 1
ATOM 1486 O O . LYS A 1 194 ? -9.424 -6.454 -24.237 1.00 41.41 194 LYS A O 1
ATOM 1491 N N . PRO A 1 195 ? -10.266 -6.451 -26.328 1.00 39.78 195 PRO A N 1
ATOM 1492 C CA . PRO A 1 195 ? -11.483 -5.772 -25.930 1.00 39.78 195 PRO A CA 1
ATOM 1493 C C . PRO A 1 195 ? -12.223 -6.704 -24.973 1.00 39.78 195 PRO A C 1
ATOM 1495 O O . PRO A 1 195 ? -12.268 -7.920 -25.193 1.00 39.78 195 PRO A O 1
ATOM 1498 N N . ARG A 1 196 ? -12.824 -6.162 -23.907 1.00 44.09 196 ARG A N 1
ATOM 1499 C CA . ARG A 1 196 ? -13.808 -6.918 -23.119 1.00 44.09 196 ARG A CA 1
ATOM 1500 C C . ARG A 1 196 ? -14.874 -7.372 -24.113 1.00 44.09 196 ARG A C 1
ATOM 1502 O O . ARG A 1 196 ? -15.622 -6.524 -24.586 1.00 44.09 196 ARG A O 1
ATOM 1509 N N . ARG A 1 197 ? -14.904 -8.668 -24.453 1.00 43.44 197 ARG A N 1
ATOM 1510 C CA . ARG A 1 197 ? -15.950 -9.271 -25.290 1.00 43.44 197 ARG A CA 1
ATOM 1511 C C . ARG A 1 197 ? -17.295 -8.801 -24.742 1.00 43.44 197 ARG A C 1
ATOM 1513 O O . ARG A 1 197 ? -17.709 -9.217 -23.661 1.00 43.44 197 ARG A O 1
ATOM 1520 N N . THR A 1 198 ? -17.938 -7.879 -25.445 1.00 39.84 198 THR A N 1
ATOM 1521 C CA . THR A 1 198 ? -19.352 -7.591 -25.253 1.00 39.84 198 THR A CA 1
ATOM 1522 C C . THR A 1 198 ? -20.091 -8.871 -25.632 1.00 39.84 198 THR A C 1
ATOM 1524 O O . THR A 1 198 ? -19.830 -9.405 -26.712 1.00 39.84 198 THR A O 1
ATOM 1527 N N . PRO A 1 199 ? -20.970 -9.424 -24.777 1.00 37.47 199 PRO A N 1
ATOM 1528 C CA . PRO A 1 199 ? -21.825 -10.514 -25.208 1.00 37.47 199 PRO A CA 1
ATOM 1529 C C . PRO A 1 199 ? -22.718 -9.963 -26.317 1.00 37.47 199 PRO A C 1
ATOM 1531 O O . PRO A 1 199 ? -23.548 -9.084 -26.081 1.00 37.47 199 PRO A O 1
ATOM 1534 N N . ALA A 1 200 ? -22.497 -10.434 -27.539 1.00 45.97 200 ALA A N 1
ATOM 1535 C CA . ALA A 1 200 ? -23.459 -10.296 -28.610 1.00 45.97 200 ALA A CA 1
ATOM 1536 C C . ALA A 1 200 ? -24.669 -11.150 -28.228 1.00 45.97 200 ALA A C 1
ATOM 1538 O O . ALA A 1 200 ? -24.536 -12.363 -28.088 1.00 45.97 200 ALA A O 1
ATOM 1539 N N . SER A 1 201 ? -25.816 -10.520 -27.979 1.00 41.59 201 SER A N 1
ATOM 1540 C CA . SER A 1 201 ? -27.130 -11.048 -28.362 1.00 41.59 201 SER A CA 1
ATOM 1541 C C . SER A 1 201 ? -28.276 -10.165 -27.851 1.00 41.59 201 SER A C 1
ATOM 1543 O O . SER A 1 201 ? -28.225 -9.603 -26.755 1.00 41.59 201 SER A O 1
ATOM 1545 N N . TRP A 1 202 ? -29.316 -10.116 -28.692 1.00 30.66 202 TRP A N 1
ATOM 1546 C CA . TRP A 1 202 ? -30.707 -9.721 -28.436 1.00 30.66 202 TRP A CA 1
ATOM 1547 C C . TRP A 1 202 ? -31.092 -8.251 -28.621 1.00 30.66 202 TRP A C 1
ATOM 1549 O O . TRP A 1 202 ? -31.161 -7.504 -27.649 1.00 30.66 202 TRP A O 1
ATOM 1559 N N . ARG A 1 203 ? -31.484 -7.898 -29.859 1.00 36.78 203 ARG A N 1
ATOM 1560 C CA . ARG A 1 203 ? -32.705 -7.130 -30.209 1.00 36.78 203 ARG A CA 1
ATOM 1561 C C . ARG A 1 203 ? -33.066 -7.404 -31.680 1.00 36.78 203 ARG A C 1
ATOM 1563 O O . ARG A 1 203 ? -32.155 -7.354 -32.489 1.00 36.78 203 ARG A O 1
ATOM 1570 N N . VAL A 1 204 ? -34.294 -7.633 -32.146 1.00 40.19 204 VAL A N 1
ATOM 1571 C CA . VAL A 1 204 ? -35.639 -7.906 -31.598 1.00 40.19 204 VAL A CA 1
ATOM 1572 C C . VAL A 1 204 ? -36.464 -8.329 -32.836 1.00 40.19 204 VAL A C 1
ATOM 1574 O O . VAL A 1 204 ? -36.426 -7.617 -33.837 1.00 40.19 204 VAL A O 1
ATOM 1577 N N . CYS A 1 205 ? -37.209 -9.439 -32.776 1.00 35.47 205 CYS A N 1
ATOM 1578 C CA . CYS A 1 205 ? -38.333 -9.699 -33.687 1.00 35.47 205 CYS A CA 1
ATOM 1579 C C . CYS A 1 205 ? -39.443 -8.674 -33.409 1.00 35.47 205 CYS A C 1
ATOM 1581 O O . CYS A 1 205 ? -39.907 -8.578 -32.274 1.00 35.47 205 CYS A O 1
ATOM 1583 N N . TRP A 1 206 ? -39.866 -7.915 -34.417 1.00 29.02 206 TRP A N 1
ATOM 1584 C CA . TRP A 1 206 ? -41.058 -7.061 -34.354 1.00 29.02 206 TRP A CA 1
ATOM 1585 C C . TRP A 1 206 ? -42.285 -7.852 -34.838 1.00 29.02 206 TRP A C 1
ATOM 1587 O O . TRP A 1 206 ? -42.213 -8.406 -35.936 1.00 29.02 206 TRP A O 1
ATOM 1597 N N . PRO A 1 207 ? -43.413 -7.898 -34.103 1.00 40.12 207 PRO A N 1
ATOM 1598 C CA . PRO A 1 207 ? -44.684 -8.330 -34.665 1.00 40.12 207 PRO A CA 1
ATOM 1599 C C . PRO A 1 207 ? -45.498 -7.141 -35.212 1.00 40.12 207 PRO A C 1
ATOM 1601 O O . PRO A 1 207 ? -45.449 -6.028 -34.690 1.00 40.12 207 PRO A O 1
ATOM 1604 N N . ARG A 1 208 ? -46.248 -7.421 -36.284 1.00 40.66 208 ARG A N 1
ATOM 1605 C CA . ARG A 1 208 ? -47.277 -6.585 -36.934 1.00 40.66 208 ARG A CA 1
ATOM 1606 C C . ARG A 1 208 ? -48.525 -6.413 -36.050 1.00 40.66 208 ARG A C 1
ATOM 1608 O O . ARG A 1 208 ? -48.976 -7.398 -35.477 1.00 40.66 208 ARG A O 1
ATOM 1615 N N . ALA A 1 209 ? -49.138 -5.228 -36.094 1.00 33.94 209 ALA A N 1
ATOM 1616 C CA . ALA A 1 209 ? -50.594 -4.963 -36.067 1.00 33.94 209 ALA A CA 1
ATOM 1617 C C . ALA A 1 209 ? -50.777 -3.470 -36.439 1.00 33.94 209 ALA A C 1
ATOM 1619 O O . ALA A 1 209 ? -50.124 -2.629 -35.835 1.00 33.94 209 ALA A O 1
ATOM 1620 N N . ALA A 1 210 ? -51.372 -3.086 -37.573 1.00 37.81 210 ALA A N 1
ATOM 1621 C CA . ALA A 1 210 ? -52.799 -3.103 -37.920 1.00 37.81 210 ALA A CA 1
ATOM 1622 C C . ALA A 1 210 ? -53.669 -2.264 -36.967 1.00 37.81 210 ALA A C 1
ATOM 1624 O O . ALA A 1 210 ? -54.121 -2.753 -35.935 1.00 37.81 210 ALA A O 1
ATOM 1625 N N . THR A 1 211 ? -53.928 -1.013 -37.345 1.00 42.28 211 THR A N 1
ATOM 1626 C CA . THR A 1 211 ? -55.282 -0.495 -37.615 1.00 42.28 211 THR A CA 1
ATOM 1627 C C . THR A 1 211 ? -55.174 0.741 -38.495 1.00 42.28 211 THR A C 1
ATOM 1629 O O . THR A 1 211 ? -54.197 1.499 -38.303 1.00 42.28 211 THR A O 1
#

InterPro domains:
  IPR011990 Tetratricopeptide-like helical domain superfamily [G3DSA:1.25.40.10] (11-155)
  IPR011990 Tetratricopeptide-like helical domain superfamily [SSF48452] (17-112)

Foldseek 3Di:
DDDPPVLVVLLVVLVVCVVVVNPVVSVVSLVVDDPVSNVVNPDPPVPPDPLPVLQVVLVVCVVVVRNVVSLVSLVVSCVVDVLQLVSLLSNLVSCVVVVNNVVSVVSLCVLVDPPRDLNSLQSSLVSCVVVLVLVSSLVSLVPQDPVRDDPVSVVSNVVSVLSVLVVVLVVCVVVVNNVVSVVSVVVSVVVVPPPPPDPDDDDDDDDDDDD